Protein AF-A0A8T2YEC5-F1 (afdb_monomer_lite)

Organism: Populus deltoides (NCBI:txid3696)

Structure (mmCIF, N/CA/C/O backbone):
data_AF-A0A8T2YEC5-F1
#
_entry.id   AF-A0A8T2YEC5-F1
#
loop_
_atom_site.group_PDB
_atom_site.id
_atom_site.type_symbol
_atom_site.label_atom_id
_atom_site.label_alt_id
_atom_site.label_comp_id
_atom_site.label_asym_id
_atom_site.label_entity_id
_atom_site.label_seq_id
_atom_site.pdbx_PDB_ins_code
_atom_site.Cartn_x
_atom_site.Cartn_y
_atom_site.Cartn_z
_atom_site.occupancy
_atom_site.B_iso_or_equiv
_atom_site.auth_seq_id
_atom_site.auth_comp_id
_atom_site.auth_asym_id
_atom_site.auth_atom_id
_atom_site.pdbx_PDB_model_num
ATOM 1 N N . MET A 1 1 ? -15.316 2.774 -19.359 1.00 30.98 1 MET A N 1
ATOM 2 C CA . MET A 1 1 ? -16.079 2.070 -18.310 1.00 30.98 1 MET A CA 1
ATOM 3 C C . MET A 1 1 ? -15.227 2.161 -17.069 1.00 30.98 1 MET A C 1
ATOM 5 O O . MET A 1 1 ? -14.044 1.881 -17.188 1.00 30.98 1 MET A O 1
ATOM 9 N N . ALA A 1 2 ? -15.765 2.670 -15.962 1.00 32.88 2 ALA A N 1
ATOM 10 C CA . ALA A 1 2 ? -15.023 2.711 -14.711 1.00 32.88 2 ALA A CA 1
ATOM 11 C C . ALA A 1 2 ? -14.694 1.262 -14.354 1.00 32.88 2 ALA A C 1
ATOM 13 O O . ALA A 1 2 ? -15.598 0.483 -14.056 1.00 32.88 2 ALA A O 1
ATOM 14 N N . ALA A 1 3 ? -13.429 0.879 -14.515 1.00 35.69 3 ALA A N 1
ATOM 15 C CA . ALA A 1 3 ? -12.924 -0.299 -13.853 1.00 35.69 3 ALA A CA 1
ATOM 16 C C . ALA A 1 3 ? -13.163 -0.019 -12.373 1.00 35.69 3 ALA A C 1
ATOM 18 O O . ALA A 1 3 ? -12.546 0.882 -11.805 1.00 35.69 3 ALA A O 1
ATOM 19 N N . ASP A 1 4 ? -14.140 -0.706 -11.783 1.00 41.97 4 ASP A N 1
ATOM 20 C CA . ASP A 1 4 ? -14.239 -0.799 -10.337 1.00 41.97 4 ASP A CA 1
ATOM 21 C C . ASP A 1 4 ? -12.953 -1.487 -9.896 1.00 41.97 4 ASP A C 1
ATOM 23 O O . ASP A 1 4 ? -12.806 -2.712 -9.917 1.00 41.97 4 ASP A O 1
ATOM 27 N N . LEU A 1 5 ? -11.965 -0.640 -9.627 1.00 54.22 5 LEU A N 1
ATOM 28 C CA . LEU A 1 5 ? -10.608 -1.018 -9.341 1.00 54.22 5 LEU A CA 1
ATOM 29 C C . LEU A 1 5 ? -10.672 -1.824 -8.052 1.00 54.22 5 LEU A C 1
ATOM 31 O O . LEU A 1 5 ? -10.902 -1.279 -6.975 1.00 54.22 5 LEU A O 1
ATOM 35 N N . VAL A 1 6 ? -10.494 -3.141 -8.143 1.00 53.47 6 VAL A N 1
ATOM 36 C CA . VAL A 1 6 ? -10.624 -4.057 -6.994 1.00 53.47 6 VAL A CA 1
ATOM 37 C C . VAL A 1 6 ? -9.724 -3.623 -5.820 1.00 53.47 6 VAL A C 1
ATOM 39 O O . VAL A 1 6 ? -10.027 -3.922 -4.672 1.00 53.47 6 VAL A O 1
ATOM 42 N N . GLY A 1 7 ? -8.655 -2.856 -6.093 1.00 58.06 7 GLY A N 1
ATOM 43 C CA . GLY A 1 7 ? -7.850 -2.167 -5.077 1.00 58.06 7 GLY A CA 1
ATOM 44 C C . GLY A 1 7 ? -8.602 -0.998 -4.434 1.00 58.06 7 GLY A C 1
ATOM 45 O O . GLY A 1 7 ? -8.985 -1.094 -3.271 1.00 58.06 7 GLY A O 1
ATOM 46 N N . GLY A 1 8 ? -8.880 0.071 -5.187 1.00 69.56 8 GLY A N 1
ATOM 47 C CA . GLY A 1 8 ? -9.607 1.247 -4.692 1.00 69.56 8 GLY A CA 1
ATOM 48 C C . GLY A 1 8 ? -10.951 0.922 -4.024 1.00 69.56 8 GLY A C 1
ATOM 49 O O . GLY A 1 8 ? -11.280 1.489 -2.980 1.00 69.56 8 GLY A O 1
ATOM 50 N N . ALA A 1 9 ? -11.691 -0.065 -4.536 1.00 79.94 9 ALA A N 1
ATOM 51 C CA . ALA A 1 9 ? -12.934 -0.542 -3.932 1.00 79.94 9 ALA A CA 1
ATOM 52 C C . ALA A 1 9 ? -12.707 -1.167 -2.541 1.00 79.94 9 ALA A C 1
ATOM 54 O O . ALA A 1 9 ? -13.376 -0.788 -1.578 1.00 79.94 9 ALA A O 1
ATOM 55 N N . VAL A 1 10 ? -11.733 -2.075 -2.399 1.00 84.00 10 VAL A N 1
ATOM 56 C CA . VAL A 1 10 ? -11.432 -2.758 -1.125 1.00 84.00 10 VAL A CA 1
ATOM 57 C C . VAL A 1 10 ? -10.909 -1.775 -0.070 1.00 84.00 10 VAL A C 1
ATOM 59 O O . VAL A 1 10 ? -11.338 -1.820 1.086 1.00 84.00 10 VAL A O 1
ATOM 62 N N . PHE A 1 11 ? -10.035 -0.847 -0.462 1.00 85.38 11 PHE A N 1
ATOM 63 C CA . PHE A 1 11 ? -9.534 0.212 0.421 1.00 85.38 11 PHE A CA 1
ATOM 64 C C . PHE A 1 11 ? -10.648 1.178 0.834 1.00 85.38 11 PHE A C 1
ATOM 66 O O . PHE A 1 11 ? -10.817 1.468 2.023 1.00 85.38 11 PHE A O 1
ATOM 73 N N . GLY A 1 12 ? -11.457 1.622 -0.130 1.00 87.06 12 GLY A N 1
ATOM 74 C CA . GLY A 1 12 ? -12.592 2.508 0.106 1.00 87.06 12 GLY A CA 1
ATOM 75 C C . GLY A 1 12 ? -13.642 1.896 1.034 1.00 87.06 12 GLY A C 1
ATOM 76 O O . GLY A 1 12 ? -14.220 2.594 1.868 1.00 87.06 12 GLY A O 1
ATOM 77 N N . GLU A 1 13 ? -13.874 0.585 0.957 1.00 90.44 13 GLU A N 1
ATOM 78 C CA . GLU A 1 13 ? -14.753 -0.119 1.892 1.00 90.44 13 GLU A CA 1
ATOM 79 C C . GLU A 1 13 ? -14.236 -0.094 3.334 1.00 90.44 13 GLU A C 1
ATOM 81 O O . GLU A 1 13 ? -15.023 0.147 4.255 1.00 90.44 13 GLU A O 1
ATOM 86 N N . LEU A 1 14 ? -12.937 -0.335 3.550 1.00 91.56 14 LEU A N 1
ATOM 87 C CA . LEU A 1 14 ? -12.344 -0.255 4.885 1.00 91.56 14 LEU A CA 1
ATOM 88 C C . LEU A 1 14 ? -12.429 1.174 5.433 1.00 91.56 14 LEU A C 1
ATOM 90 O O . LEU A 1 14 ? -12.848 1.353 6.577 1.00 91.56 14 LEU A O 1
ATOM 94 N N . LEU A 1 15 ? -12.104 2.182 4.620 1.00 91.31 15 LEU A N 1
ATOM 95 C CA . LEU A 1 15 ? -12.197 3.591 5.010 1.00 91.31 15 LEU A CA 1
ATOM 96 C C . LEU A 1 15 ? -13.607 3.975 5.468 1.00 91.31 15 LEU A C 1
ATOM 98 O O . LEU A 1 15 ? -13.770 4.508 6.566 1.00 91.31 15 LEU A O 1
ATOM 102 N N . LYS A 1 16 ? -14.638 3.608 4.698 1.00 92.44 16 LYS A N 1
ATOM 103 C CA . LYS A 1 16 ? -16.047 3.848 5.065 1.00 92.44 16 LYS A CA 1
ATOM 104 C C . LYS A 1 16 ? -16.414 3.210 6.406 1.00 92.44 16 LYS A C 1
ATOM 106 O O . LYS A 1 16 ? -17.138 3.794 7.215 1.00 92.44 16 LYS A O 1
ATOM 111 N N . VAL A 1 17 ? -15.933 1.990 6.652 1.00 93.12 17 VAL A N 1
ATOM 112 C CA . VAL A 1 17 ? -16.162 1.290 7.923 1.00 93.12 17 VAL A CA 1
ATOM 113 C C . VAL A 1 17 ? -15.433 1.994 9.069 1.00 93.12 17 VAL A C 1
ATOM 115 O O . VAL A 1 17 ? -16.034 2.206 10.123 1.00 93.12 17 VAL A O 1
ATOM 118 N N . ILE A 1 18 ? -14.176 2.391 8.866 1.00 92.00 18 ILE A N 1
ATOM 119 C CA . ILE A 1 18 ? -13.376 3.127 9.850 1.00 92.00 18 ILE A CA 1
ATOM 120 C C . ILE A 1 18 ? -14.058 4.436 10.237 1.00 92.00 18 ILE A C 1
ATOM 122 O O . ILE A 1 18 ? -14.221 4.692 11.430 1.00 92.00 18 ILE A O 1
ATOM 126 N N . GLU A 1 19 ? -14.520 5.219 9.267 1.00 91.00 19 GLU A N 1
ATOM 127 C CA . GLU A 1 19 ? -15.179 6.502 9.505 1.00 91.00 19 GLU A CA 1
ATOM 128 C C . GLU A 1 19 ? -16.450 6.336 10.359 1.00 91.00 19 GLU A C 1
ATOM 130 O O . GLU A 1 19 ? -16.627 7.007 11.380 1.00 91.00 19 GLU A O 1
ATOM 135 N N . ASN A 1 20 ? -17.297 5.360 10.017 1.00 89.56 20 ASN A N 1
ATOM 136 C CA . ASN A 1 20 ? -18.523 5.053 10.760 1.00 89.56 20 ASN A CA 1
ATOM 137 C C . ASN A 1 20 ? -18.229 4.567 12.193 1.00 89.56 20 ASN A C 1
ATOM 139 O O . ASN A 1 20 ? -18.889 4.972 13.156 1.00 89.56 20 ASN A O 1
ATOM 143 N N . VAL A 1 21 ? -17.227 3.698 12.361 1.00 88.12 21 VAL A N 1
ATOM 144 C CA . VAL A 1 21 ? -16.871 3.142 13.675 1.00 88.12 21 VAL A CA 1
ATOM 145 C C . VAL A 1 21 ? -16.142 4.166 14.540 1.00 88.12 21 VAL A C 1
ATOM 147 O O . VAL A 1 21 ? -16.405 4.208 15.738 1.00 88.12 21 VAL A O 1
ATOM 150 N N . ALA A 1 22 ? -15.305 5.038 13.983 1.00 87.31 22 ALA A N 1
ATOM 151 C CA . ALA A 1 22 ? -14.607 6.080 14.736 1.00 87.31 22 ALA A CA 1
ATOM 152 C C . ALA A 1 22 ? -15.574 7.075 15.408 1.00 87.31 22 ALA A C 1
ATOM 154 O O . ALA A 1 22 ? -15.268 7.594 16.486 1.00 87.31 22 ALA A O 1
ATOM 155 N N . GLN A 1 23 ? -16.755 7.300 14.819 1.00 81.38 23 GLN A N 1
ATOM 156 C CA . GLN A 1 23 ? -17.822 8.112 15.421 1.00 81.38 23 GLN A CA 1
ATOM 157 C C . GLN A 1 23 ? -18.527 7.400 16.586 1.00 81.38 23 GLN A C 1
ATOM 159 O O . GLN A 1 23 ? -18.910 8.037 17.565 1.00 81.38 23 GLN A O 1
ATOM 164 N N . LYS A 1 24 ? -18.687 6.073 16.506 1.00 81.44 24 LYS A N 1
ATOM 165 C CA . LYS A 1 24 ? -19.439 5.269 17.490 1.00 81.44 24 LYS A CA 1
ATOM 166 C C . LYS A 1 24 ? -18.571 4.741 18.631 1.00 81.44 24 LYS A C 1
ATOM 168 O O . LYS A 1 24 ? -18.994 4.704 19.784 1.00 81.44 24 LYS A O 1
ATOM 173 N N . ALA A 1 25 ? -17.356 4.313 18.316 1.00 80.00 25 ALA A N 1
ATOM 174 C CA . ALA A 1 25 ? -16.429 3.659 19.224 1.00 80.00 25 ALA A CA 1
ATOM 175 C C . ALA A 1 25 ? -15.325 4.635 19.649 1.00 80.00 25 ALA A C 1
ATOM 177 O O . ALA 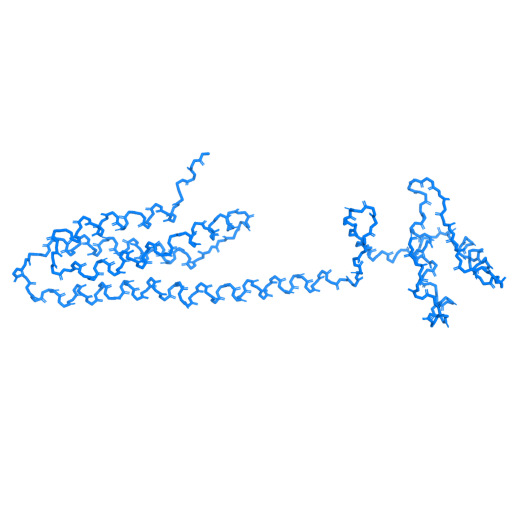A 1 25 ? -14.160 4.492 19.274 1.00 80.00 25 ALA A O 1
ATOM 178 N N . LEU A 1 26 ? -15.695 5.613 20.485 1.00 77.88 26 LEU A N 1
ATOM 179 C CA . LEU A 1 26 ? -14.795 6.679 20.954 1.00 77.88 26 LEU A CA 1
ATOM 180 C C . LEU A 1 26 ? -13.478 6.153 21.551 1.00 77.88 26 LEU A C 1
ATOM 182 O O . LEU A 1 26 ? -12.444 6.799 21.429 1.00 77.88 26 LEU A O 1
ATOM 186 N N . VAL A 1 27 ? -13.505 4.954 22.140 1.00 82.38 27 VAL A N 1
ATOM 187 C CA . VAL A 1 27 ? -12.341 4.285 22.745 1.00 82.38 27 VAL A CA 1
ATOM 188 C C . VAL A 1 27 ? -11.240 3.971 21.727 1.00 82.38 27 VAL A C 1
ATOM 190 O O . VAL A 1 27 ? -10.066 4.006 22.079 1.00 82.38 27 VAL A O 1
ATOM 193 N N . PHE A 1 28 ? -11.599 3.675 20.476 1.00 86.12 28 PHE A N 1
ATOM 194 C CA . PHE A 1 28 ? -10.643 3.325 19.419 1.00 86.12 28 PHE A CA 1
ATOM 195 C C . PHE A 1 28 ? -10.425 4.461 18.417 1.00 86.12 28 PHE A C 1
ATOM 197 O O . PHE A 1 28 ? -9.598 4.322 17.518 1.00 86.12 28 PHE A O 1
ATOM 204 N N . LYS A 1 29 ? -11.136 5.586 18.574 1.00 87.88 29 LYS A N 1
ATOM 205 C CA . LYS A 1 29 ? -11.185 6.691 17.609 1.00 87.88 29 LYS A CA 1
ATOM 206 C C . LYS A 1 29 ? -9.804 7.134 17.139 1.00 87.88 29 LYS A C 1
ATOM 208 O O . LYS A 1 29 ? -9.580 7.202 15.939 1.00 87.88 29 LYS A O 1
ATOM 213 N N . THR A 1 30 ? -8.873 7.386 18.059 1.00 89.56 30 THR A N 1
ATOM 214 C CA . THR A 1 30 ? -7.515 7.835 17.710 1.00 89.56 30 THR A CA 1
ATOM 215 C C . THR A 1 30 ? -6.796 6.827 16.820 1.00 89.56 30 THR A C 1
ATOM 217 O O . THR A 1 30 ? -6.215 7.206 15.809 1.00 89.56 30 THR A O 1
ATOM 220 N N . LYS A 1 31 ? -6.876 5.535 17.157 1.00 90.50 31 LYS A N 1
ATOM 221 C CA . LYS A 1 31 ? -6.183 4.484 16.410 1.00 90.50 31 LYS A CA 1
ATOM 222 C C . LYS A 1 31 ? -6.801 4.253 15.034 1.00 90.50 31 LYS A C 1
ATOM 224 O O . LYS A 1 31 ? -6.093 4.097 14.049 1.00 90.50 31 LYS A O 1
ATOM 229 N N . LEU A 1 32 ? -8.128 4.281 14.973 1.00 91.88 32 LEU A N 1
ATOM 230 C CA . LEU A 1 32 ? -8.883 4.198 13.729 1.00 91.88 32 LEU A CA 1
ATOM 231 C C . LEU A 1 32 ? -8.546 5.361 12.790 1.00 91.88 32 LEU A C 1
ATOM 233 O O . LEU A 1 32 ? -8.336 5.137 11.604 1.00 91.88 32 LEU A O 1
ATOM 237 N N . LYS A 1 33 ? -8.396 6.574 13.331 1.00 91.81 33 LYS A N 1
ATOM 238 C CA . LYS A 1 33 ? -7.998 7.750 12.554 1.00 91.81 33 LYS A CA 1
ATOM 239 C C . LYS A 1 33 ? -6.579 7.633 11.979 1.00 91.81 33 LYS A C 1
ATOM 241 O O . LYS A 1 33 ? -6.367 7.974 10.827 1.00 91.81 33 LYS A O 1
ATOM 246 N N . GLN A 1 34 ? -5.634 7.070 12.737 1.00 90.88 34 GLN A N 1
ATOM 247 C CA . GLN A 1 34 ? -4.274 6.804 12.238 1.00 90.88 34 GLN A CA 1
ATOM 248 C C . GLN A 1 34 ? -4.262 5.805 11.073 1.00 90.88 34 GLN A C 1
ATOM 250 O O . GLN A 1 34 ? -3.533 5.987 10.096 1.00 90.88 34 GLN A O 1
ATOM 255 N N . ILE A 1 35 ? -5.083 4.753 11.160 1.00 91.75 35 ILE A N 1
ATOM 256 C CA . ILE A 1 35 ? -5.240 3.786 10.067 1.00 91.75 35 ILE A CA 1
ATOM 257 C C . ILE A 1 35 ? -5.874 4.470 8.851 1.00 91.75 35 ILE A C 1
ATOM 259 O O . ILE A 1 35 ? -5.388 4.277 7.743 1.00 91.75 35 ILE A O 1
ATOM 263 N N . GLN A 1 36 ? -6.904 5.297 9.055 1.00 91.75 36 GLN A N 1
ATOM 264 C CA . GLN A 1 36 ? -7.526 6.093 7.993 1.00 91.75 36 GLN A CA 1
ATOM 265 C C . GLN A 1 36 ? -6.500 6.967 7.264 1.00 91.75 36 GLN A C 1
ATOM 267 O O . GLN A 1 36 ? -6.356 6.832 6.055 1.00 91.75 36 GLN A O 1
ATOM 272 N N . GLU A 1 37 ? -5.739 7.788 7.989 1.00 90.69 37 GLU A N 1
ATOM 273 C CA . GLU A 1 37 ? -4.714 8.673 7.412 1.00 90.69 37 GLU A CA 1
ATOM 274 C C . GLU A 1 37 ? -3.639 7.876 6.644 1.00 90.69 37 GLU A C 1
ATOM 276 O O . GLU A 1 37 ? -3.189 8.269 5.563 1.00 90.69 37 GLU A O 1
ATOM 281 N N . THR A 1 38 ? -3.253 6.709 7.171 1.00 88.69 38 THR A N 1
ATOM 282 C CA . THR A 1 38 ? -2.317 5.800 6.491 1.00 88.69 38 THR A CA 1
ATOM 283 C C . THR A 1 38 ? -2.915 5.256 5.191 1.00 88.69 38 THR A C 1
ATOM 285 O O . THR A 1 38 ? -2.216 5.174 4.192 1.00 88.69 38 THR A O 1
ATOM 288 N N . LEU A 1 39 ? -4.193 4.888 5.158 1.00 87.25 39 LEU A N 1
ATOM 289 C CA . LEU A 1 39 ? -4.830 4.384 3.939 1.00 87.25 39 LEU A CA 1
ATOM 290 C C . LEU A 1 39 ? -5.029 5.495 2.903 1.00 87.25 39 LEU A C 1
ATOM 292 O O . LEU A 1 39 ? -4.671 5.307 1.745 1.00 87.25 39 LEU A O 1
ATOM 296 N N . GLU A 1 40 ? -5.535 6.657 3.316 1.00 87.50 40 GLU A N 1
ATOM 297 C CA . GLU A 1 40 ? -5.796 7.805 2.435 1.00 87.50 40 GLU A CA 1
ATOM 298 C C . GLU A 1 40 ? -4.532 8.281 1.713 1.00 87.50 40 GLU A C 1
ATOM 300 O O . GLU A 1 40 ? -4.568 8.552 0.516 1.00 87.50 40 GLU A O 1
ATOM 305 N N . SER A 1 41 ? -3.397 8.312 2.415 1.00 85.19 4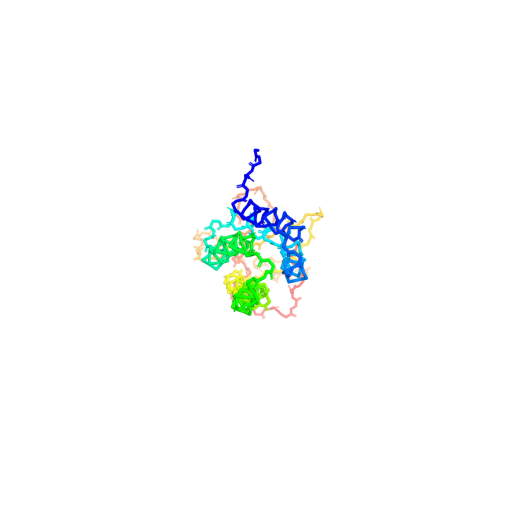1 SER A N 1
ATOM 306 C CA . SER A 1 41 ? -2.109 8.702 1.826 1.00 85.19 41 SER A CA 1
ATOM 307 C C . SER A 1 41 ? -1.551 7.705 0.805 1.00 85.19 41 SER A C 1
ATOM 309 O O . SER A 1 41 ? -0.684 8.081 0.021 1.00 85.19 41 SER A O 1
ATOM 311 N N . ASN A 1 42 ? -2.028 6.457 0.790 1.00 79.81 42 ASN A N 1
ATOM 312 C CA . ASN A 1 42 ? -1.467 5.392 -0.045 1.00 79.81 42 ASN A CA 1
ATOM 313 C C . ASN A 1 42 ? -2.403 4.891 -1.162 1.00 79.81 42 ASN A C 1
ATOM 315 O O . ASN A 1 42 ? -1.945 4.177 -2.051 1.00 79.81 42 ASN A O 1
ATOM 319 N N . ILE A 1 43 ? -3.684 5.278 -1.162 1.00 77.25 43 ILE A N 1
ATOM 320 C CA . ILE A 1 43 ? -4.626 4.990 -2.260 1.00 77.25 43 ILE A CA 1
ATOM 321 C C . ILE A 1 43 ? -4.108 5.429 -3.638 1.00 77.25 43 ILE A C 1
ATOM 323 O O . ILE A 1 43 ? -4.071 4.571 -4.517 1.00 77.25 43 ILE A O 1
ATOM 327 N N . PRO A 1 44 ? -3.669 6.690 -3.853 1.00 76.06 44 PRO A N 1
ATOM 328 C CA . PRO A 1 44 ? -3.280 7.128 -5.196 1.00 76.06 44 PRO A CA 1
ATOM 329 C C . PRO A 1 44 ? -2.113 6.308 -5.764 1.00 76.06 44 PRO A C 1
ATOM 331 O O . PRO A 1 44 ? -2.101 5.984 -6.943 1.00 76.06 44 PRO A O 1
ATOM 334 N N . ILE A 1 45 ? -1.183 5.879 -4.903 1.00 73.38 45 ILE A N 1
ATOM 335 C CA . ILE A 1 45 ? -0.028 5.060 -5.293 1.00 73.38 45 ILE A CA 1
ATOM 336 C C . ILE A 1 45 ? -0.473 3.684 -5.815 1.00 73.38 45 ILE A C 1
ATOM 338 O O . ILE A 1 45 ? 0.109 3.155 -6.756 1.00 73.38 45 ILE A O 1
ATOM 342 N N . LEU A 1 46 ? -1.496 3.080 -5.207 1.00 70.94 46 LEU A N 1
ATOM 343 C CA . LEU A 1 46 ? -1.993 1.769 -5.633 1.00 70.94 46 LEU A CA 1
ATOM 344 C C . LEU A 1 46 ? -2.798 1.825 -6.927 1.00 70.94 46 LEU A C 1
ATOM 346 O O . LEU A 1 46 ? -2.759 0.861 -7.695 1.00 70.94 46 LEU A O 1
ATOM 350 N N . ASP A 1 47 ? -3.527 2.918 -7.144 1.00 72.00 47 ASP A N 1
ATOM 351 C CA . ASP A 1 47 ? -4.273 3.127 -8.381 1.00 72.00 47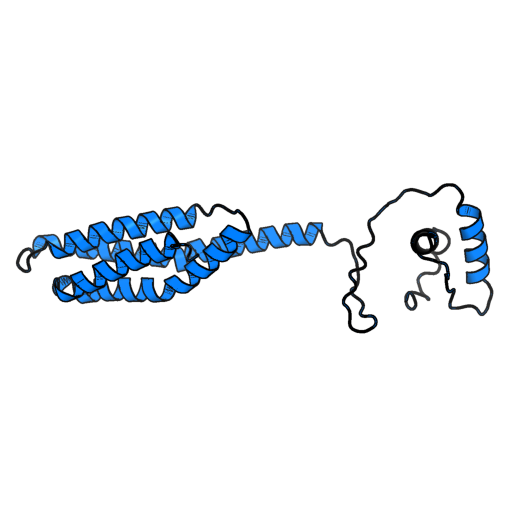 ASP A CA 1
ATOM 352 C C . ASP A 1 47 ? -3.299 3.241 -9.567 1.00 72.00 47 ASP A C 1
ATOM 354 O O . ASP A 1 47 ? -3.474 2.537 -10.565 1.00 72.00 47 ASP A O 1
ATOM 358 N N . ASP A 1 48 ? -2.207 3.999 -9.400 1.00 71.06 48 ASP A N 1
ATOM 359 C CA . ASP A 1 48 ? -1.139 4.124 -10.400 1.00 71.06 48 ASP A CA 1
ATOM 360 C C . ASP A 1 48 ? -0.466 2.770 -10.701 1.00 71.06 48 ASP A C 1
ATOM 362 O O . ASP A 1 48 ? -0.295 2.400 -11.864 1.00 71.06 48 ASP A O 1
ATOM 366 N N . ILE A 1 49 ? -0.113 1.990 -9.668 1.00 70.00 49 ILE A N 1
ATOM 367 C CA . ILE A 1 49 ? 0.557 0.687 -9.845 1.00 70.00 49 ILE A CA 1
ATOM 368 C C . ILE A 1 49 ? -0.332 -0.299 -10.608 1.00 70.00 49 ILE A C 1
ATOM 370 O O . ILE A 1 49 ? 0.155 -1.010 -11.481 1.00 70.00 49 ILE A O 1
ATOM 374 N N . LYS A 1 50 ? -1.635 -0.344 -10.318 1.00 67.50 50 LYS A N 1
ATOM 375 C CA . LYS A 1 50 ? -2.547 -1.266 -11.006 1.00 67.50 50 LYS A CA 1
ATOM 376 C C . LYS A 1 50 ? -2.768 -0.914 -12.466 1.00 67.50 50 LYS A C 1
ATOM 378 O O . LYS A 1 50 ? -2.837 -1.826 -13.284 1.00 67.50 50 LYS A O 1
ATOM 383 N N . GLN A 1 51 ? -2.884 0.374 -12.783 1.00 68.75 51 GLN A N 1
ATOM 384 C CA . GLN A 1 51 ? -3.009 0.811 -14.170 1.00 68.75 51 GLN A CA 1
ATOM 385 C C . GLN A 1 51 ? -1.791 0.356 -14.986 1.00 68.75 51 GLN A C 1
ATOM 387 O O . GLN A 1 51 ? -1.940 -0.159 -16.091 1.00 68.75 51 GLN A O 1
ATOM 392 N N . LEU A 1 52 ? -0.596 0.471 -14.402 1.00 66.25 52 LEU A N 1
ATOM 393 C CA . LEU A 1 52 ? 0.639 -0.013 -15.013 1.00 66.25 52 LEU A CA 1
ATOM 394 C C . LEU A 1 52 ? 0.688 -1.549 -15.091 1.00 66.25 52 LEU A C 1
ATOM 396 O O . LEU A 1 52 ? 1.076 -2.089 -16.122 1.00 66.25 52 LEU A O 1
ATOM 400 N N . ASP A 1 53 ? 0.268 -2.269 -14.047 1.00 70.25 53 ASP A N 1
ATOM 401 C CA . ASP A 1 53 ? 0.259 -3.741 -14.036 1.00 70.25 53 ASP A CA 1
ATOM 402 C C . ASP A 1 53 ? -0.722 -4.335 -15.073 1.00 70.25 53 ASP A C 1
ATOM 404 O O . ASP A 1 53 ? -0.411 -5.364 -15.677 1.00 70.25 53 ASP A O 1
ATOM 408 N N . GLU A 1 54 ? -1.874 -3.693 -15.323 1.00 70.31 54 GLU A N 1
ATOM 409 C CA . GLU A 1 54 ? -2.829 -4.078 -16.381 1.00 70.31 54 GLU A CA 1
ATOM 410 C C . GLU A 1 54 ? -2.243 -3.890 -17.787 1.00 70.31 54 GLU A C 1
ATOM 412 O O . GLU A 1 54 ? -2.445 -4.736 -18.660 1.00 70.31 54 GLU A O 1
ATOM 417 N N . GLU A 1 55 ? -1.480 -2.818 -18.007 1.00 65.88 55 GLU A N 1
ATOM 418 C CA . GLU A 1 55 ? -0.767 -2.585 -19.269 1.00 65.88 55 GLU A CA 1
ATOM 419 C C . GLU A 1 55 ? 0.384 -3.584 -19.483 1.00 65.88 55 GLU A C 1
ATOM 421 O O . GLU A 1 55 ? 0.728 -3.902 -20.624 1.00 65.88 55 GLU A O 1
ATOM 426 N N . LEU A 1 56 ? 0.967 -4.094 -18.394 1.00 68.00 56 LEU A N 1
ATOM 427 C CA . LEU A 1 56 ? 2.127 -4.990 -18.407 1.00 68.00 56 LEU A CA 1
ATOM 428 C C . LEU A 1 56 ? 1.775 -6.486 -18.284 1.00 68.00 56 LEU A C 1
ATOM 430 O O . LEU A 1 56 ? 2.689 -7.311 -18.342 1.00 68.00 56 LEU A O 1
ATOM 434 N N . ASP A 1 57 ? 0.495 -6.843 -18.108 1.00 67.38 57 ASP A N 1
ATOM 435 C CA . ASP A 1 57 ? -0.011 -8.210 -17.848 1.00 67.38 57 ASP A CA 1
ATOM 436 C C . ASP A 1 57 ? 0.778 -8.948 -16.740 1.00 67.38 57 ASP A C 1
ATOM 438 O O . ASP A 1 57 ? 1.064 -10.149 -16.808 1.00 67.38 57 ASP A O 1
ATOM 442 N N . ARG A 1 58 ? 1.191 -8.210 -15.698 1.00 67.31 58 ARG A N 1
ATOM 443 C CA . ARG A 1 58 ? 1.997 -8.739 -14.585 1.00 67.31 58 ARG A CA 1
ATOM 444 C C . ARG A 1 58 ? 1.129 -8.976 -13.352 1.00 67.31 58 ARG A C 1
ATOM 446 O O . ARG A 1 58 ? 0.452 -8.088 -12.846 1.00 67.31 58 ARG A O 1
ATOM 453 N N . ARG A 1 59 ? 1.180 -10.199 -12.812 1.00 66.50 59 ARG A N 1
ATOM 454 C CA . ARG A 1 59 ? 0.511 -10.544 -11.549 1.00 66.50 59 ARG A CA 1
ATOM 455 C C . ARG A 1 59 ? 1.370 -10.124 -10.359 1.00 66.50 59 ARG A C 1
ATOM 457 O O . ARG A 1 59 ? 2.491 -10.605 -10.211 1.00 66.50 59 ARG A O 1
ATOM 464 N N . ASN A 1 60 ? 0.805 -9.320 -9.462 1.00 75.62 60 ASN A N 1
ATOM 465 C CA . ASN A 1 60 ? 1.496 -8.856 -8.263 1.00 75.62 60 ASN A CA 1
ATOM 466 C C . ASN A 1 60 ? 0.967 -9.557 -6.998 1.00 75.62 60 ASN A C 1
ATOM 468 O O . ASN A 1 60 ? 0.002 -9.123 -6.367 1.00 75.62 60 ASN A O 1
ATOM 472 N N . GLU A 1 61 ? 1.604 -10.669 -6.623 1.00 81.00 61 GLU A N 1
ATOM 473 C CA . GLU A 1 61 ? 1.231 -11.460 -5.438 1.00 81.00 61 GLU A CA 1
ATOM 474 C C . GLU A 1 61 ? 1.274 -10.649 -4.136 1.00 81.00 61 GLU A C 1
ATOM 476 O O . GLU A 1 61 ? 0.495 -10.900 -3.218 1.00 81.00 61 GLU A O 1
ATOM 481 N N . GLU A 1 62 ? 2.164 -9.661 -4.043 1.00 81.19 62 GLU A N 1
ATOM 482 C CA . GLU A 1 62 ? 2.278 -8.827 -2.847 1.00 81.19 62 GLU A CA 1
ATOM 483 C C . GLU A 1 62 ? 1.065 -7.897 -2.702 1.00 81.19 62 GLU A C 1
ATOM 485 O O . GLU A 1 62 ? 0.561 -7.715 -1.591 1.00 81.19 62 GLU A O 1
ATOM 490 N N . ILE A 1 63 ? 0.527 -7.374 -3.810 1.00 81.75 63 ILE A N 1
ATOM 491 C CA . ILE A 1 63 ? -0.720 -6.592 -3.794 1.00 81.75 63 ILE A CA 1
ATOM 492 C C . ILE A 1 63 ? -1.893 -7.454 -3.317 1.00 81.75 63 ILE A C 1
ATOM 494 O O . ILE A 1 63 ? -2.713 -6.981 -2.531 1.00 81.75 63 ILE A O 1
ATOM 498 N N . GLU A 1 64 ? -1.971 -8.723 -3.723 1.00 83.75 64 GLU A N 1
ATOM 499 C CA . GLU A 1 64 ? -3.025 -9.623 -3.235 1.00 83.75 64 GLU A CA 1
ATOM 500 C C . GLU A 1 64 ? -2.915 -9.879 -1.726 1.00 83.75 64 GLU A C 1
ATOM 502 O O . GLU A 1 64 ? -3.918 -9.793 -1.009 1.00 83.75 64 GLU A O 1
ATOM 507 N N . LYS A 1 65 ? -1.696 -10.087 -1.206 1.00 88.31 65 LYS A N 1
ATOM 508 C CA . LYS A 1 65 ? -1.460 -10.192 0.246 1.00 88.31 65 LYS A CA 1
ATOM 509 C C . LYS A 1 65 ? -1.891 -8.920 0.977 1.00 88.31 65 LYS A C 1
ATOM 511 O O . LYS A 1 65 ? -2.510 -8.996 2.040 1.00 88.31 65 LYS A O 1
ATOM 516 N N . LEU A 1 66 ? -1.618 -7.742 0.411 1.00 88.94 66 LEU A N 1
ATOM 517 C CA . LEU A 1 66 ? -2.100 -6.479 0.968 1.00 88.94 66 LEU A CA 1
ATOM 518 C C . LEU A 1 66 ? -3.631 -6.422 0.983 1.00 88.94 66 LEU A C 1
ATOM 520 O O . LEU A 1 66 ? -4.214 -6.054 2.003 1.00 88.94 66 LEU A O 1
ATOM 524 N N . MET A 1 67 ? -4.301 -6.804 -0.106 1.00 87.62 67 MET A N 1
ATOM 525 C CA . MET A 1 67 ? -5.767 -6.814 -0.144 1.00 87.62 67 MET A CA 1
ATOM 526 C C . MET A 1 67 ? -6.362 -7.738 0.915 1.00 87.62 67 MET A C 1
ATOM 528 O O . MET A 1 67 ? -7.386 -7.404 1.513 1.00 87.62 67 MET A O 1
ATOM 532 N N . GLU A 1 68 ? -5.731 -8.878 1.188 1.00 91.62 68 GLU A N 1
ATOM 533 C CA . GLU A 1 68 ? -6.132 -9.762 2.281 1.00 91.62 68 GLU A CA 1
ATOM 534 C C . GLU A 1 68 ? -6.003 -9.076 3.651 1.00 91.62 68 GLU A C 1
ATOM 536 O O . GLU A 1 68 ? -6.953 -9.094 4.441 1.00 91.62 68 GLU A O 1
ATOM 541 N N . VAL A 1 69 ? -4.886 -8.385 3.912 1.00 93.19 69 VAL A N 1
ATOM 542 C CA . VAL A 1 69 ? -4.692 -7.586 5.138 1.00 93.19 69 VAL A CA 1
ATOM 543 C C . VAL A 1 69 ? -5.798 -6.538 5.296 1.00 93.19 69 VAL A C 1
ATOM 545 O O . VAL A 1 69 ? -6.373 -6.407 6.380 1.00 93.19 69 VAL A O 1
ATOM 548 N N . ILE A 1 70 ? -6.160 -5.830 4.223 1.00 92.06 70 ILE A N 1
ATOM 549 C CA . ILE A 1 70 ? -7.220 -4.808 4.239 1.00 92.06 70 ILE A CA 1
ATOM 550 C C . ILE A 1 70 ? -8.600 -5.424 4.507 1.00 92.06 70 ILE A C 1
ATOM 552 O O . ILE A 1 70 ? -9.357 -4.912 5.340 1.00 92.06 70 ILE A O 1
ATOM 556 N N . ARG A 1 71 ? -8.924 -6.559 3.873 1.00 93.31 71 ARG A N 1
ATOM 557 C CA . ARG A 1 71 ? -10.181 -7.294 4.117 1.00 93.31 71 ARG A CA 1
ATOM 558 C C . ARG A 1 71 ? -10.279 -7.768 5.568 1.00 93.31 71 ARG A C 1
ATOM 560 O O . ARG A 1 71 ? -11.318 -7.586 6.206 1.00 93.31 71 ARG A O 1
ATOM 567 N N . ASN A 1 72 ? -9.193 -8.302 6.119 1.00 93.94 72 ASN A N 1
ATOM 568 C CA . ASN A 1 72 ? -9.125 -8.711 7.523 1.00 93.94 72 ASN A CA 1
ATOM 569 C C . ASN A 1 72 ? -9.271 -7.507 8.466 1.00 93.94 72 ASN A C 1
ATOM 571 O O . ASN A 1 72 ? -9.994 -7.578 9.467 1.00 93.94 72 ASN A O 1
ATOM 575 N N . GLY A 1 73 ? -8.670 -6.370 8.107 1.00 94.38 73 GLY A N 1
ATOM 576 C CA . GLY A 1 73 ? -8.822 -5.106 8.819 1.00 94.38 73 GLY A CA 1
ATOM 577 C C . GLY A 1 73 ? -10.273 -4.630 8.896 1.00 94.38 73 GLY A C 1
ATOM 578 O O . GLY A 1 73 ? -10.721 -4.200 9.959 1.00 94.38 73 GLY A O 1
ATOM 579 N N . LYS A 1 74 ? -11.054 -4.787 7.821 1.00 95.00 74 LYS A N 1
ATOM 580 C CA . LYS A 1 74 ? -12.488 -4.439 7.802 1.00 95.00 74 LYS A CA 1
ATOM 581 C C . LYS A 1 74 ? -13.267 -5.229 8.846 1.00 95.00 74 LYS A C 1
ATOM 583 O O . LYS A 1 74 ? -14.019 -4.645 9.630 1.00 95.00 74 LYS A O 1
ATOM 588 N N . THR A 1 75 ? -13.053 -6.541 8.896 1.00 94.38 75 THR A N 1
ATOM 589 C CA . THR A 1 75 ? -13.684 -7.419 9.889 1.00 94.38 75 THR A CA 1
ATOM 590 C C . THR A 1 75 ? -13.294 -7.008 11.308 1.00 94.38 75 THR A C 1
ATOM 592 O O . THR A 1 75 ? -14.166 -6.866 12.165 1.00 94.38 75 THR A O 1
ATOM 595 N N . LEU A 1 76 ? -12.011 -6.723 11.544 1.00 94.38 76 LEU A N 1
ATOM 596 C CA . LEU A 1 76 ? -11.510 -6.272 12.842 1.00 94.38 76 LEU A CA 1
ATOM 597 C C . LEU A 1 76 ? -12.175 -4.968 13.311 1.00 94.38 76 LEU A C 1
ATOM 599 O O . LEU A 1 76 ? -12.620 -4.877 14.456 1.00 94.38 76 LEU A O 1
ATOM 603 N N . VAL A 1 77 ? -12.278 -3.966 12.437 1.00 93.19 77 VAL A N 1
ATOM 604 C CA . VAL A 1 77 ? -12.888 -2.670 12.778 1.00 93.19 77 VAL A CA 1
ATOM 605 C C . VAL A 1 77 ? -14.382 -2.829 13.095 1.00 93.19 77 VAL A C 1
ATOM 607 O O . VAL A 1 77 ? -14.887 -2.208 14.035 1.00 93.19 77 VAL A O 1
ATOM 610 N N . LEU A 1 78 ? -15.092 -3.714 12.389 1.00 92.19 78 LEU A N 1
ATOM 611 C CA . LEU A 1 78 ? -16.482 -4.059 12.715 1.00 92.19 78 LEU A CA 1
ATOM 612 C C . LEU A 1 78 ? -16.615 -4.786 14.061 1.00 92.19 78 LEU A C 1
ATOM 614 O O . LEU A 1 78 ? -17.608 -4.605 14.764 1.00 92.19 78 LEU A O 1
ATOM 618 N N . GLU A 1 79 ? -15.641 -5.605 14.461 1.00 89.81 79 GLU A N 1
ATOM 619 C CA . GLU A 1 79 ? -15.635 -6.199 15.803 1.00 89.81 79 GLU A CA 1
ATOM 620 C C . GLU A 1 79 ? -15.436 -5.137 16.889 1.00 89.81 79 GLU A C 1
ATOM 622 O O . GLU A 1 79 ? -16.120 -5.181 17.917 1.00 89.81 79 GLU A O 1
ATOM 627 N N . CYS A 1 80 ? -14.581 -4.137 16.646 1.00 87.88 80 CYS A N 1
ATOM 628 C CA . CYS A 1 80 ? -14.378 -3.015 17.563 1.00 87.88 80 CYS A CA 1
ATOM 629 C C . CYS A 1 80 ? -15.679 -2.250 17.846 1.00 87.88 80 CYS A C 1
ATOM 631 O O . CYS A 1 80 ? -15.901 -1.824 18.981 1.00 87.88 80 CYS A O 1
ATOM 633 N N . SER A 1 81 ? -16.574 -2.121 16.860 1.00 84.31 81 SER A N 1
ATOM 634 C CA . SER A 1 81 ? -17.849 -1.409 17.028 1.00 84.31 81 SER A CA 1
ATOM 635 C C . SER A 1 81 ? -18.832 -2.118 17.965 1.00 84.31 81 SER A C 1
ATOM 637 O O . SER A 1 81 ? -19.764 -1.493 18.469 1.00 84.31 81 SER A O 1
ATOM 639 N N . LYS A 1 82 ? -18.657 -3.424 18.194 1.00 85.69 82 LYS A N 1
ATOM 640 C CA . LYS A 1 82 ? -19.517 -4.232 19.076 1.00 85.69 82 LYS A CA 1
ATOM 641 C C . LYS A 1 82 ? -19.085 -4.147 20.543 1.00 85.69 82 LYS A C 1
ATOM 643 O O . LYS A 1 82 ? -19.795 -4.621 21.430 1.00 85.69 82 LYS A O 1
ATOM 648 N N . ILE A 1 83 ? -17.921 -3.558 20.822 1.00 81.06 83 ILE A N 1
ATOM 649 C CA . ILE A 1 83 ? -17.359 -3.475 22.170 1.00 81.06 83 ILE A CA 1
ATOM 650 C C . ILE A 1 83 ? -18.022 -2.322 22.918 1.00 81.06 83 ILE A C 1
ATOM 652 O O . ILE A 1 83 ? -17.794 -1.149 22.631 1.00 81.06 83 ILE A O 1
ATOM 656 N N . ARG A 1 84 ? -18.829 -2.656 23.928 1.00 72.50 84 ARG A N 1
ATOM 657 C CA . ARG A 1 84 ? -19.387 -1.647 24.834 1.00 72.50 84 ARG A CA 1
ATOM 658 C C . ARG A 1 84 ? -18.289 -0.991 25.667 1.00 72.50 84 ARG A C 1
ATOM 660 O O . ARG A 1 84 ? -17.296 -1.621 26.028 1.00 72.50 84 ARG A O 1
ATOM 667 N N . TRP A 1 85 ? -18.516 0.266 26.040 1.00 67.06 85 TRP A N 1
ATOM 668 C CA . TRP A 1 85 ? -17.558 1.072 26.796 1.00 67.06 85 TRP A CA 1
ATOM 669 C C . TRP A 1 85 ? -17.103 0.402 28.107 1.00 67.06 85 TRP A C 1
ATOM 671 O O . TRP A 1 85 ? -15.925 0.468 28.435 1.00 67.06 85 TRP A O 1
ATOM 681 N N . TYR A 1 86 ? -17.963 -0.327 28.815 1.00 70.69 86 TYR A N 1
ATOM 682 C CA . TYR A 1 86 ? -17.588 -1.005 30.062 1.00 70.69 86 TYR A CA 1
ATOM 683 C C . TYR A 1 86 ? -16.824 -2.334 29.878 1.00 70.69 86 TYR A C 1
ATOM 685 O O . TYR A 1 86 ? -16.338 -2.886 30.860 1.00 70.69 86 TYR A O 1
ATOM 693 N N . HIS A 1 87 ? -16.653 -2.859 28.655 1.00 70.75 87 HIS A N 1
ATOM 694 C CA . HIS A 1 87 ? -15.796 -4.030 28.396 1.00 70.75 87 HIS A CA 1
ATOM 695 C C . HIS A 1 87 ? -14.312 -3.639 28.348 1.00 70.75 87 HIS A C 1
ATOM 697 O O . HIS A 1 87 ? -13.610 -3.876 27.361 1.00 70.75 87 HIS A O 1
ATOM 703 N N . CYS A 1 88 ? -13.822 -3.034 29.430 1.00 67.06 88 CYS A N 1
ATOM 704 C CA . CYS A 1 88 ? -12.445 -2.566 29.564 1.00 67.06 88 CYS A CA 1
ATOM 705 C C . CYS A 1 88 ? -11.408 -3.684 29.368 1.00 67.06 88 CYS A C 1
ATOM 707 O O . CYS A 1 88 ? -10.382 -3.433 28.743 1.00 67.06 88 CYS A O 1
ATOM 709 N N . TRP A 1 89 ? -11.705 -4.925 29.773 1.00 74.44 89 TRP A N 1
ATOM 710 C CA . TRP A 1 89 ? -10.762 -6.047 29.654 1.00 74.44 89 TRP A CA 1
ATOM 711 C C . TRP A 1 89 ? -10.446 -6.450 28.207 1.00 74.44 89 TRP A C 1
ATOM 713 O O . TRP A 1 89 ? -9.373 -6.978 27.932 1.00 74.44 89 TRP A O 1
ATOM 723 N N . ARG A 1 90 ? -11.379 -6.240 27.264 1.00 77.56 90 ARG A N 1
ATOM 724 C CA . ARG A 1 90 ? -11.164 -6.601 25.851 1.00 77.56 90 ARG A CA 1
ATOM 725 C C . ARG A 1 90 ? -10.379 -5.528 25.104 1.00 77.56 90 ARG A C 1
ATOM 727 O O . ARG A 1 90 ? -9.814 -5.830 24.060 1.00 77.56 90 ARG A O 1
ATOM 734 N N . ARG A 1 91 ? -10.327 -4.298 25.626 1.00 82.00 91 ARG A N 1
ATOM 735 C CA . ARG A 1 91 ? -9.736 -3.145 24.933 1.00 82.00 91 ARG A CA 1
ATOM 736 C C . ARG A 1 91 ? -8.276 -3.364 24.525 1.00 82.00 91 ARG A C 1
ATOM 738 O O . ARG A 1 91 ? -8.020 -3.155 23.344 1.00 82.00 91 ARG A O 1
ATOM 745 N N . PRO A 1 92 ? -7.357 -3.831 25.400 1.00 86.44 92 PRO A N 1
ATOM 746 C CA . PRO A 1 92 ? -5.950 -3.991 25.027 1.00 86.44 92 PRO A CA 1
ATOM 747 C C . PRO A 1 92 ? -5.785 -4.916 23.821 1.00 86.44 92 PRO A C 1
ATOM 749 O O . PRO A 1 92 ? -5.207 -4.520 22.821 1.00 86.44 92 PRO A O 1
ATOM 752 N N . LYS A 1 93 ? -6.460 -6.074 23.844 1.00 89.25 93 LYS A N 1
ATOM 753 C CA . LYS A 1 93 ? -6.424 -7.053 22.750 1.00 89.25 93 LYS A CA 1
ATOM 754 C C . LYS A 1 93 ? -6.822 -6.459 21.395 1.00 89.25 93 LYS A C 1
ATOM 756 O O . LYS A 1 93 ? -6.207 -6.781 20.387 1.00 89.25 93 LYS A O 1
ATOM 761 N N . TYR A 1 94 ? -7.874 -5.639 21.340 1.00 89.75 94 TYR A N 1
ATOM 762 C CA . TYR A 1 94 ? -8.301 -5.022 20.077 1.00 89.75 94 TYR A CA 1
ATOM 763 C C . TYR A 1 94 ? -7.413 -3.847 19.677 1.00 89.75 94 TYR A C 1
ATOM 765 O O . TYR A 1 94 ? -7.150 -3.676 18.491 1.00 89.75 94 TYR A O 1
ATOM 773 N N . THR A 1 95 ? -6.912 -3.077 20.643 1.00 89.50 95 THR A N 1
ATOM 774 C CA . THR A 1 95 ? -5.903 -2.047 20.380 1.00 89.50 95 THR A CA 1
ATOM 775 C C . THR A 1 95 ? -4.651 -2.664 19.759 1.00 89.50 95 THR A C 1
ATOM 777 O O . THR A 1 95 ? -4.194 -2.164 18.736 1.00 89.50 95 THR A O 1
ATOM 780 N N . ASP A 1 96 ? -4.155 -3.780 20.295 1.00 92.25 96 ASP A N 1
ATOM 781 C CA . ASP A 1 96 ? -2.979 -4.485 19.774 1.00 92.25 96 ASP A CA 1
ATOM 782 C C . ASP A 1 96 ? -3.201 -4.975 18.341 1.00 92.25 96 ASP A C 1
ATOM 784 O O . ASP A 1 96 ? -2.363 -4.739 17.472 1.00 92.25 96 ASP A O 1
ATOM 788 N N . LYS A 1 97 ? -4.374 -5.555 18.051 1.00 94.50 97 LYS A N 1
ATOM 789 C CA . LYS A 1 97 ? -4.745 -5.951 16.684 1.00 94.50 97 LYS A CA 1
ATOM 790 C C . LYS A 1 97 ? -4.824 -4.759 15.721 1.00 94.50 97 LYS A C 1
ATOM 792 O O . LYS A 1 97 ? -4.425 -4.877 14.569 1.00 94.50 97 LYS A O 1
ATOM 797 N N . LEU A 1 98 ? -5.340 -3.608 16.164 1.00 94.00 98 LEU A N 1
ATOM 798 C CA . LEU A 1 98 ? -5.377 -2.392 15.340 1.00 94.00 98 LEU A CA 1
ATOM 799 C C . LEU A 1 98 ? -3.967 -1.822 15.112 1.00 94.00 98 LEU A C 1
ATOM 801 O O . LEU A 1 98 ? -3.684 -1.304 14.035 1.00 94.00 98 LEU A O 1
ATOM 805 N N . ILE A 1 99 ? -3.074 -1.924 16.103 1.00 92.94 99 ILE A N 1
ATOM 806 C CA . ILE A 1 99 ? -1.650 -1.594 15.943 1.00 92.94 99 ILE A CA 1
ATOM 807 C C . ILE A 1 99 ? -1.008 -2.514 14.904 1.00 92.94 99 ILE A C 1
ATOM 809 O O . ILE A 1 99 ? -0.253 -2.038 14.061 1.00 92.94 99 ILE A O 1
ATOM 813 N N . GLU A 1 100 ? -1.299 -3.810 14.959 1.00 95.25 100 GLU A N 1
ATOM 814 C CA . GLU A 1 100 ? -0.780 -4.791 14.010 1.00 95.25 100 GLU A CA 1
ATOM 815 C C . GLU A 1 100 ? -1.277 -4.530 12.587 1.00 95.25 100 GLU A C 1
ATOM 817 O O . GLU A 1 100 ? -0.459 -4.480 11.675 1.00 95.25 100 GLU A O 1
ATOM 822 N N . LEU A 1 101 ? -2.569 -4.239 12.414 1.00 95.06 101 LEU A N 1
ATOM 823 C CA . LEU A 1 101 ? -3.137 -3.852 11.122 1.00 95.06 101 LEU A CA 1
ATOM 824 C C . LEU A 1 101 ? -2.417 -2.634 10.526 1.00 95.06 101 LEU A C 1
ATOM 826 O O . LEU A 1 101 ? -1.965 -2.682 9.383 1.00 95.06 101 LEU A O 1
ATOM 830 N N . GLU A 1 102 ? -2.278 -1.552 11.298 1.00 93.50 102 GLU A N 1
ATOM 831 C CA . GLU A 1 102 ? -1.568 -0.351 10.841 1.00 93.50 102 GLU A CA 1
ATOM 832 C C . GLU A 1 102 ? -0.112 -0.667 10.474 1.00 93.50 102 GLU A C 1
ATOM 834 O O . GLU A 1 102 ? 0.398 -0.181 9.464 1.00 93.50 102 GLU A O 1
ATOM 839 N N . ARG A 1 103 ? 0.558 -1.502 11.278 1.00 94.50 103 ARG A N 1
ATOM 840 C CA . ARG A 1 103 ? 1.941 -1.920 11.036 1.00 94.50 103 ARG A CA 1
ATOM 841 C C . ARG A 1 103 ? 2.067 -2.692 9.727 1.00 94.50 103 ARG A C 1
ATOM 843 O O . ARG A 1 103 ? 2.959 -2.370 8.951 1.00 94.50 103 ARG A O 1
ATOM 850 N N . SER A 1 104 ? 1.196 -3.665 9.470 1.00 93.94 104 SER A N 1
ATOM 851 C CA . SER A 1 104 ? 1.221 -4.459 8.236 1.00 93.94 104 SER A CA 1
ATOM 852 C C . SER A 1 104 ? 0.991 -3.592 7.000 1.00 93.94 104 SER A C 1
ATOM 854 O O . SER A 1 104 ? 1.711 -3.739 6.015 1.00 93.94 104 SER A O 1
ATOM 856 N N . ILE A 1 105 ? 0.055 -2.637 7.072 1.00 90.94 105 ILE A N 1
ATOM 857 C CA . ILE A 1 105 ? -0.185 -1.671 5.989 1.00 90.94 105 ILE A CA 1
ATOM 858 C C . ILE A 1 105 ? 1.075 -0.827 5.753 1.00 90.94 105 ILE A C 1
ATOM 860 O O . ILE A 1 105 ? 1.566 -0.754 4.630 1.00 90.94 105 ILE A O 1
ATOM 864 N N . LYS A 1 106 ? 1.654 -0.237 6.807 1.00 91.56 106 LYS A N 1
ATOM 865 C CA . LYS A 1 106 ? 2.880 0.571 6.688 1.00 91.56 106 LYS A CA 1
ATOM 866 C C . LYS A 1 106 ? 4.053 -0.231 6.139 1.00 91.56 106 LYS A C 1
ATOM 868 O O . LYS A 1 106 ? 4.755 0.259 5.264 1.00 91.56 106 LYS A O 1
ATOM 873 N N . GLN A 1 107 ? 4.253 -1.456 6.615 1.00 92.31 107 GLN A N 1
ATOM 874 C CA . GLN A 1 107 ? 5.334 -2.333 6.167 1.00 92.31 107 GLN A CA 1
ATOM 875 C C . GLN A 1 107 ? 5.229 -2.648 4.673 1.00 92.31 107 GLN A C 1
ATOM 877 O O . GLN A 1 107 ? 6.249 -2.700 3.986 1.00 92.31 107 GLN A O 1
ATOM 882 N N . PHE A 1 108 ? 4.016 -2.817 4.148 1.00 88.56 108 PHE A N 1
ATOM 883 C CA . PHE A 1 108 ? 3.828 -3.011 2.717 1.00 88.56 108 PHE A CA 1
ATOM 884 C C . PHE A 1 108 ? 4.376 -1.823 1.912 1.00 88.56 108 PHE A C 1
ATOM 886 O O . PHE A 1 108 ? 5.270 -1.994 1.084 1.00 88.56 108 PHE A O 1
ATOM 893 N N . PHE A 1 109 ? 3.912 -0.610 2.218 1.00 85.25 109 PHE A N 1
ATOM 894 C CA . PHE A 1 109 ? 4.302 0.597 1.482 1.00 85.25 109 PHE A CA 1
ATOM 895 C C . PHE A 1 109 ? 5.749 1.029 1.730 1.00 85.25 109 PHE A C 1
ATOM 897 O O . PHE A 1 109 ? 6.401 1.554 0.837 1.00 85.25 109 PHE A O 1
ATOM 904 N N . GLN A 1 110 ? 6.272 0.810 2.935 1.00 88.75 110 GLN A N 1
ATOM 905 C CA . GLN A 1 110 ? 7.605 1.277 3.322 1.00 88.75 110 GLN A CA 1
ATOM 906 C C . GLN A 1 110 ? 8.708 0.248 3.073 1.00 88.75 110 GLN A C 1
ATOM 908 O O . GLN A 1 110 ? 9.883 0.606 3.084 1.00 88.75 110 GLN A O 1
ATOM 913 N N . THR A 1 111 ? 8.371 -1.031 2.899 1.00 89.31 111 THR A N 1
ATOM 914 C CA . THR A 1 111 ? 9.371 -2.104 2.790 1.00 89.31 111 THR A CA 1
ATOM 915 C C . THR A 1 111 ? 9.145 -2.984 1.573 1.00 89.31 111 THR A C 1
ATOM 917 O O . THR A 1 111 ? 10.060 -3.129 0.764 1.00 89.31 111 THR A O 1
ATOM 920 N N . VAL A 1 112 ? 7.950 -3.559 1.421 1.00 87.19 112 VAL A N 1
ATOM 921 C CA . VAL A 1 112 ? 7.673 -4.522 0.341 1.00 87.19 112 VAL A CA 1
ATOM 922 C C . VAL A 1 112 ? 7.698 -3.825 -1.018 1.00 87.19 112 VAL A C 1
ATOM 924 O O . VAL A 1 112 ? 8.444 -4.233 -1.904 1.00 87.19 112 VAL A O 1
ATOM 927 N N . MET A 1 113 ? 6.963 -2.725 -1.156 1.00 83.50 113 MET A N 1
ATOM 928 C CA . MET A 1 113 ? 6.848 -1.993 -2.416 1.00 83.50 113 MET A CA 1
ATOM 929 C C . MET A 1 113 ? 8.190 -1.406 -2.906 1.00 83.50 113 MET A C 1
ATOM 931 O O . MET A 1 113 ? 8.543 -1.646 -4.060 1.00 83.50 113 MET A O 1
ATOM 935 N N . PRO A 1 114 ? 9.023 -0.739 -2.078 1.00 84.38 114 PRO A N 1
ATOM 936 C CA . PRO A 1 114 ? 10.349 -0.293 -2.515 1.00 84.38 114 PRO A CA 1
ATOM 937 C C . PRO A 1 114 ? 11.269 -1.437 -2.956 1.00 84.38 114 PRO A C 1
ATOM 939 O O . PRO A 1 114 ? 12.053 -1.277 -3.892 1.00 84.38 114 PRO A O 1
ATOM 942 N N . ALA A 1 115 ? 11.179 -2.601 -2.304 1.00 86.56 115 ALA A N 1
ATOM 943 C CA . ALA A 1 115 ? 11.954 -3.773 -2.696 1.00 86.56 115 ALA A CA 1
ATOM 944 C C . ALA A 1 115 ? 11.514 -4.319 -4.064 1.00 86.56 115 ALA A C 1
ATOM 946 O O . ALA A 1 115 ? 12.371 -4.711 -4.860 1.00 86.56 115 ALA A O 1
ATOM 947 N N . GLN A 1 116 ? 10.208 -4.299 -4.359 1.00 81.44 116 GLN A N 1
ATOM 948 C CA . GLN A 1 116 ? 9.679 -4.643 -5.683 1.00 81.44 116 GLN A CA 1
ATOM 949 C C . GLN A 1 116 ? 10.186 -3.675 -6.750 1.00 81.44 116 GLN A C 1
ATOM 951 O O . GLN A 1 116 ? 10.820 -4.116 -7.702 1.00 81.44 116 GLN A O 1
ATOM 956 N N . ILE A 1 117 ? 10.057 -2.364 -6.523 1.00 82.25 117 ILE A N 1
ATOM 957 C CA . ILE A 1 117 ? 10.568 -1.336 -7.444 1.00 82.25 117 ILE A CA 1
ATOM 958 C C . ILE A 1 117 ? 12.061 -1.552 -7.727 1.00 82.25 117 ILE A C 1
ATOM 960 O O . ILE A 1 117 ? 12.500 -1.498 -8.877 1.00 82.25 117 ILE A O 1
ATOM 964 N N . ALA A 1 118 ? 12.860 -1.839 -6.694 1.00 85.69 118 ALA A N 1
ATOM 965 C CA . ALA A 1 118 ? 14.288 -2.103 -6.854 1.00 85.69 118 ALA A CA 1
ATOM 966 C C . ALA A 1 118 ? 14.57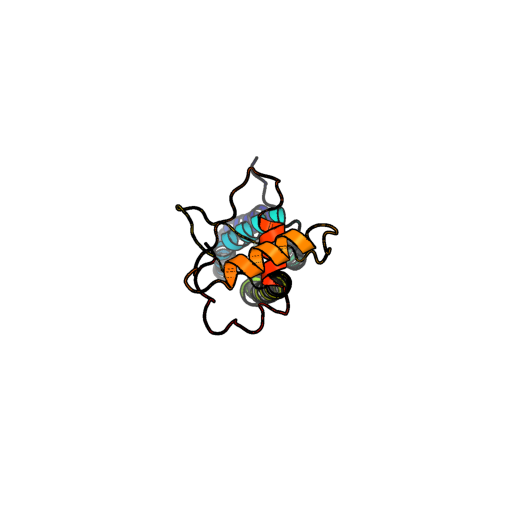0 -3.370 -7.681 1.00 85.69 118 ALA A C 1
ATOM 968 O O . ALA A 1 118 ? 15.530 -3.393 -8.458 1.00 85.69 118 ALA A O 1
ATOM 969 N N . ARG A 1 119 ? 13.758 -4.422 -7.523 1.00 85.88 119 ARG A N 1
ATOM 970 C CA . ARG A 1 119 ? 13.842 -5.648 -8.328 1.00 85.88 119 ARG A CA 1
ATOM 971 C C . ARG A 1 119 ? 13.479 -5.369 -9.784 1.00 85.88 119 ARG A C 1
ATOM 973 O O . ARG A 1 119 ? 14.276 -5.704 -10.658 1.00 85.88 119 ARG A O 1
ATOM 980 N N . ASP A 1 120 ? 12.347 -4.725 -10.031 1.00 83.12 120 ASP A N 1
ATOM 981 C CA . ASP A 1 120 ? 11.839 -4.452 -11.379 1.00 83.12 120 ASP A CA 1
ATOM 982 C C . ASP A 1 120 ? 12.789 -3.517 -12.136 1.00 83.12 120 ASP A C 1
ATOM 984 O O . ASP A 1 120 ? 13.144 -3.770 -13.284 1.00 83.12 120 ASP A O 1
ATOM 988 N N . THR A 1 121 ? 13.338 -2.507 -11.454 1.00 85.81 121 THR A N 1
ATOM 989 C CA . THR A 1 121 ? 14.371 -1.622 -12.021 1.00 85.81 121 THR A CA 1
ATOM 990 C C . THR A 1 121 ? 15.612 -2.402 -12.468 1.00 85.81 121 THR A C 1
ATOM 992 O O . THR A 1 121 ? 16.203 -2.104 -13.508 1.00 85.81 121 THR A O 1
ATOM 995 N N . ARG A 1 122 ? 16.033 -3.416 -11.699 1.00 83.19 122 ARG A N 1
ATOM 996 C CA . ARG A 1 122 ? 17.174 -4.270 -12.067 1.00 83.19 122 ARG A CA 1
ATOM 997 C C . ARG A 1 122 ? 16.846 -5.193 -13.233 1.00 83.19 122 ARG A C 1
ATOM 999 O O . ARG A 1 122 ? 17.716 -5.407 -14.072 1.00 83.19 122 ARG A O 1
ATOM 1006 N N . GLU A 1 123 ? 15.631 -5.726 -13.290 1.00 84.00 123 GLU A N 1
ATOM 1007 C CA . GLU A 1 123 ? 15.167 -6.546 -14.411 1.00 84.00 123 GLU A CA 1
ATOM 1008 C C . GLU A 1 123 ? 15.154 -5.730 -15.711 1.00 84.00 123 GLU A C 1
ATOM 1010 O O . GLU A 1 123 ? 15.809 -6.115 -16.680 1.00 84.00 123 GLU A O 1
ATOM 1015 N N . ILE A 1 124 ? 14.564 -4.531 -15.682 1.00 83.81 124 ILE A N 1
ATOM 1016 C CA . ILE A 1 124 ? 14.587 -3.579 -16.800 1.00 83.81 124 ILE A CA 1
ATOM 1017 C C . ILE A 1 124 ? 16.031 -3.254 -17.208 1.00 83.81 124 ILE A C 1
ATOM 1019 O O . ILE A 1 124 ? 16.353 -3.229 -18.395 1.00 83.81 124 ILE A O 1
ATOM 1023 N N . LEU A 1 125 ? 16.940 -3.036 -16.250 1.00 84.69 125 LEU A N 1
ATOM 1024 C CA . LEU A 1 125 ? 18.347 -2.764 -16.560 1.00 84.69 125 LEU A CA 1
ATOM 1025 C C . LEU A 1 125 ? 19.019 -3.935 -17.296 1.00 84.69 125 LEU A C 1
ATOM 1027 O O . LEU A 1 125 ? 19.830 -3.695 -18.195 1.00 84.69 125 LEU A O 1
ATOM 1031 N N . LEU A 1 126 ? 18.701 -5.183 -16.942 1.00 81.06 126 LEU A N 1
ATOM 1032 C CA . LEU A 1 126 ? 19.205 -6.365 -17.647 1.00 81.06 126 LEU A CA 1
ATOM 1033 C C . LEU A 1 126 ? 18.653 -6.441 -19.074 1.00 81.06 126 LEU A C 1
ATOM 1035 O O . LEU A 1 126 ? 19.430 -6.645 -20.010 1.00 81.06 126 LEU A O 1
ATOM 1039 N N . GLU A 1 127 ? 17.355 -6.207 -19.257 1.00 77.81 127 GLU A N 1
ATOM 1040 C CA . GLU A 1 127 ? 16.716 -6.187 -20.578 1.00 77.81 127 GLU A CA 1
ATOM 1041 C C . GLU A 1 127 ? 17.284 -5.075 -21.473 1.00 77.81 127 GLU A C 1
ATOM 1043 O O . GLU A 1 127 ? 17.618 -5.306 -22.638 1.00 77.81 127 GLU A O 1
ATOM 1048 N N . VAL A 1 128 ? 17.483 -3.872 -20.926 1.00 77.75 128 VAL A N 1
ATOM 1049 C CA . VAL A 1 128 ? 18.087 -2.737 -21.641 1.00 77.75 128 VAL A CA 1
ATOM 1050 C C . VAL A 1 128 ? 19.557 -3.005 -21.967 1.00 77.75 128 VAL A C 1
ATOM 1052 O O . VAL A 1 128 ? 20.019 -2.641 -23.050 1.00 77.75 128 VAL A O 1
ATOM 1055 N N . ARG A 1 129 ? 20.312 -3.671 -21.084 1.00 68.81 129 ARG A N 1
ATOM 1056 C CA . ARG A 1 129 ? 21.706 -4.057 -21.361 1.00 68.81 129 ARG A CA 1
ATOM 1057 C C . ARG A 1 129 ? 21.795 -5.070 -22.501 1.00 68.81 129 ARG A C 1
ATOM 1059 O O . ARG A 1 129 ? 22.715 -4.963 -23.304 1.00 68.81 129 ARG A O 1
ATOM 1066 N N . GLY A 1 130 ? 20.827 -5.980 -22.612 1.00 58.25 130 GLY A N 1
ATOM 1067 C CA . GLY A 1 130 ? 20.691 -6.886 -23.757 1.00 58.25 130 GLY A CA 1
ATOM 1068 C C . GLY A 1 130 ? 20.344 -6.180 -25.075 1.00 58.25 130 GLY A C 1
ATOM 1069 O O . GLY A 1 130 ? 20.601 -6.730 -26.141 1.00 58.25 130 GLY A O 1
ATOM 1070 N N . ARG A 1 131 ? 19.806 -4.952 -25.018 1.00 56.16 131 ARG A N 1
ATOM 1071 C CA . ARG A 1 131 ? 19.449 -4.125 -26.189 1.00 56.16 131 ARG A CA 1
ATOM 1072 C C . ARG A 1 131 ? 20.513 -3.096 -26.575 1.00 56.16 131 ARG A C 1
ATOM 1074 O O . ARG A 1 131 ? 20.422 -2.531 -27.661 1.00 56.16 131 ARG A O 1
ATOM 1081 N N . LYS A 1 132 ? 21.540 -2.867 -25.746 1.00 48.97 132 LYS A N 1
ATOM 1082 C CA . LYS A 1 132 ? 22.711 -2.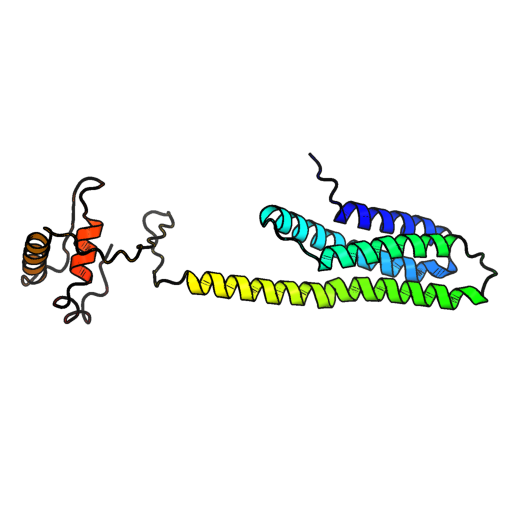056 -26.120 1.00 48.97 132 LYS A CA 1
ATOM 1083 C C . LYS A 1 132 ? 23.651 -2.855 -27.031 1.00 48.97 132 LYS A C 1
ATOM 1085 O O . LYS A 1 132 ? 24.755 -3.218 -26.638 1.00 48.97 132 LYS A O 1
ATOM 1090 N N . GLY A 1 133 ? 23.214 -3.080 -28.268 1.00 47.66 133 GLY A N 1
ATOM 1091 C CA . GLY A 1 133 ? 24.123 -2.974 -29.405 1.00 47.66 133 GLY A CA 1
ATOM 1092 C C . GLY A 1 133 ? 24.468 -1.493 -29.575 1.00 47.66 133 GLY A C 1
ATOM 1093 O O . GLY A 1 133 ? 23.583 -0.643 -29.512 1.00 47.66 133 GLY A O 1
ATOM 1094 N N . SER A 1 134 ? 25.757 -1.180 -29.670 1.00 58.19 134 SER A N 1
ATOM 1095 C CA . SER A 1 134 ? 26.284 0.185 -29.751 1.00 58.19 134 SER A CA 1
ATOM 1096 C C . SER A 1 134 ? 25.630 0.967 -30.901 1.00 58.19 134 SER A C 1
ATOM 1098 O O . SER A 1 134 ? 25.715 0.545 -32.050 1.00 58.19 134 SER A O 1
ATOM 1100 N N . GLY A 1 135 ? 24.980 2.094 -30.611 1.00 47.81 135 GLY A N 1
ATOM 1101 C CA . GLY A 1 135 ? 24.392 2.971 -31.625 1.00 47.81 135 GLY A CA 1
ATOM 1102 C C . GLY A 1 135 ? 24.212 4.378 -31.068 1.00 47.81 135 GLY A C 1
ATOM 1103 O O . GLY A 1 135 ? 23.534 4.563 -30.059 1.00 47.81 135 GLY A O 1
ATOM 1104 N N . SER A 1 136 ? 24.877 5.355 -31.678 1.00 52.47 136 SER A N 1
ATOM 1105 C CA . SER A 1 136 ? 24.744 6.776 -31.361 1.00 52.47 136 SER A CA 1
ATOM 1106 C C . SER A 1 136 ? 23.403 7.313 -31.872 1.00 52.47 136 SER A C 1
ATOM 1108 O O . SER A 1 136 ? 22.990 7.025 -32.993 1.00 52.47 136 SER A O 1
ATOM 1110 N N . ASN A 1 137 ? 22.721 8.116 -31.052 1.00 45.19 137 ASN A N 1
ATOM 1111 C CA . ASN A 1 137 ? 21.545 8.871 -31.480 1.00 45.19 137 ASN A CA 1
ATOM 1112 C C . ASN A 1 137 ? 22.010 10.134 -32.221 1.00 45.19 137 ASN A C 1
ATOM 1114 O O . ASN A 1 137 ? 22.822 10.889 -31.685 1.00 45.19 137 ASN A O 1
ATOM 1118 N N . GLY A 1 138 ? 21.480 10.375 -33.420 1.00 51.53 138 GLY A N 1
ATOM 1119 C CA . GLY A 1 138 ? 21.645 11.625 -34.162 1.00 51.53 138 GLY A CA 1
ATOM 1120 C C . GLY A 1 138 ? 20.286 12.217 -34.535 1.00 51.53 138 GLY A C 1
ATOM 1121 O O . GLY A 1 138 ? 19.319 11.483 -34.731 1.00 51.53 138 GLY A O 1
ATOM 1122 N N . THR A 1 139 ? 20.211 13.543 -34.631 1.00 40.72 139 THR A N 1
ATOM 1123 C CA . THR A 1 139 ? 19.025 14.289 -35.069 1.00 40.72 139 THR A CA 1
ATOM 1124 C C . THR A 1 139 ? 19.217 14.785 -36.503 1.00 40.72 139 THR A C 1
ATOM 1126 O O . THR A 1 139 ? 20.178 15.495 -36.793 1.00 40.72 139 THR A O 1
ATOM 1129 N N . ILE A 1 140 ? 18.288 14.453 -37.407 1.00 47.72 140 ILE A N 1
ATOM 1130 C CA . ILE A 1 140 ? 18.185 15.085 -38.733 1.00 47.72 140 ILE A CA 1
ATOM 1131 C C . ILE A 1 140 ? 16.755 15.615 -38.889 1.00 47.72 140 ILE A C 1
ATOM 1133 O O . ILE A 1 140 ? 15.786 14.870 -38.759 1.00 47.72 140 ILE A O 1
ATOM 1137 N N . ASP A 1 141 ? 16.637 16.922 -39.134 1.00 38.94 141 ASP A N 1
ATOM 1138 C CA . ASP A 1 141 ? 15.386 17.636 -39.446 1.00 38.94 141 ASP A CA 1
ATOM 1139 C C . ASP A 1 141 ? 14.248 17.474 -38.409 1.00 38.94 141 ASP A C 1
ATOM 1141 O O . ASP A 1 141 ? 13.075 17.286 -38.736 1.00 38.94 141 ASP A O 1
ATOM 1145 N N . GLY A 1 142 ? 14.603 17.517 -37.119 1.00 49.09 142 GLY A N 1
ATOM 1146 C CA . GLY A 1 142 ? 13.636 17.559 -36.014 1.00 49.09 142 GLY A CA 1
ATOM 1147 C C . GLY A 1 142 ? 12.902 16.245 -35.720 1.00 49.09 142 GLY A C 1
ATOM 1148 O O . GLY A 1 142 ? 11.946 16.257 -34.945 1.00 49.09 142 GLY A O 1
ATOM 1149 N N . ARG A 1 143 ? 13.329 15.115 -36.302 1.00 45.56 143 ARG A N 1
ATOM 1150 C CA . ARG A 1 143 ? 12.812 13.777 -35.967 1.00 45.56 143 ARG A CA 1
ATOM 1151 C C . ARG A 1 143 ? 13.906 12.905 -35.363 1.00 45.56 143 ARG A C 1
ATOM 1153 O O . ARG A 1 143 ? 15.006 12.825 -35.906 1.00 45.56 143 ARG A O 1
ATOM 1160 N N . ASP A 1 144 ? 13.572 12.218 -34.273 1.00 40.28 144 ASP A N 1
ATOM 1161 C CA . ASP A 1 144 ? 14.401 11.147 -33.720 1.00 40.28 144 ASP A CA 1
ATOM 1162 C C . ASP A 1 144 ? 14.387 9.958 -34.685 1.00 40.28 144 ASP A C 1
ATOM 1164 O O . ASP A 1 144 ? 13.355 9.315 -34.895 1.00 40.28 144 ASP A O 1
ATOM 1168 N N . VAL A 1 145 ? 15.538 9.661 -35.287 1.00 46.31 145 VAL A N 1
ATOM 1169 C CA . VAL A 1 145 ? 15.727 8.467 -36.112 1.00 46.31 145 VAL A CA 1
ATOM 1170 C C . VAL A 1 145 ? 16.598 7.491 -35.331 1.00 46.31 145 VAL A C 1
ATOM 1172 O O . VAL A 1 145 ? 17.801 7.684 -35.180 1.00 46.31 145 VAL A O 1
ATOM 1175 N N . SER A 1 146 ? 15.986 6.416 -34.831 1.00 42.53 146 SER A N 1
ATOM 1176 C CA . SER A 1 146 ? 16.726 5.284 -34.273 1.00 42.53 146 SER A CA 1
ATOM 1177 C C . SER A 1 146 ? 17.240 4.415 -35.419 1.00 42.53 146 SER A C 1
ATOM 1179 O O . SER A 1 146 ? 16.515 3.591 -35.976 1.00 42.53 146 SER A O 1
ATOM 1181 N N . CYS A 1 147 ? 18.504 4.603 -35.791 1.00 47.25 147 CYS A N 1
ATOM 1182 C CA . CYS A 1 147 ? 19.205 3.721 -36.720 1.00 47.25 147 CYS A CA 1
ATOM 1183 C C . CYS A 1 147 ? 19.739 2.492 -35.971 1.00 47.25 147 CYS A C 1
ATOM 1185 O O . CYS A 1 147 ? 20.947 2.289 -35.869 1.00 47.25 147 CYS A O 1
ATOM 1187 N N . ALA A 1 148 ? 18.849 1.658 -35.430 1.00 47.34 148 ALA A N 1
ATOM 1188 C CA . ALA A 1 148 ? 19.249 0.327 -34.990 1.00 47.34 148 ALA A CA 1
ATOM 1189 C C . ALA A 1 148 ? 19.567 -0.502 -36.240 1.00 47.34 148 ALA A C 1
ATOM 1191 O O . ALA A 1 148 ? 18.667 -0.936 -36.958 1.00 47.34 148 ALA A O 1
ATOM 1192 N N . VAL A 1 149 ? 20.854 -0.672 -36.533 1.00 45.56 149 VAL A N 1
ATOM 1193 C CA . VAL A 1 149 ? 21.328 -1.474 -37.661 1.00 45.56 149 VAL A CA 1
ATOM 1194 C C . VAL A 1 149 ? 21.339 -2.947 -37.224 1.00 45.56 149 VAL A C 1
ATOM 1196 O O . VAL A 1 149 ? 22.173 -3.315 -36.398 1.00 45.56 149 VAL A O 1
ATOM 1199 N N . PRO A 1 150 ? 20.466 -3.829 -37.754 1.00 46.81 150 PRO A N 1
ATOM 1200 C CA . PRO A 1 150 ? 20.485 -5.248 -37.398 1.00 46.81 150 PRO A CA 1
ATOM 1201 C C . PRO A 1 150 ? 21.802 -5.867 -37.860 1.00 46.81 150 PRO A C 1
ATOM 1203 O O . PRO A 1 150 ? 22.190 -5.660 -39.007 1.00 46.81 150 PRO A O 1
ATOM 1206 N N . GLU A 1 151 ? 22.512 -6.609 -37.016 1.00 48.16 151 GLU A N 1
ATOM 1207 C CA . GLU A 1 151 ? 23.769 -7.270 -37.379 1.00 48.16 151 GLU A CA 1
ATOM 1208 C C . GLU A 1 151 ? 23.521 -8.474 -38.296 1.00 48.16 151 GLU A C 1
ATOM 1210 O O . GLU A 1 151 ? 23.386 -9.609 -37.860 1.00 48.16 151 GLU A O 1
ATOM 1215 N N . SER A 1 152 ? 23.388 -8.215 -39.599 1.00 51.22 152 SER A N 1
ATOM 1216 C CA . SER A 1 152 ? 23.213 -9.260 -40.609 1.00 51.22 152 SER A CA 1
ATOM 1217 C C . SER A 1 152 ? 24.524 -9.478 -41.356 1.00 51.22 152 SER A C 1
ATOM 1219 O O . SER A 1 152 ? 24.757 -8.882 -42.409 1.00 51.22 152 SER A O 1
ATOM 1221 N N . LEU A 1 153 ? 25.368 -10.360 -40.817 1.00 48.62 153 LEU A N 1
ATOM 1222 C CA . LEU A 1 153 ? 26.506 -10.966 -41.516 1.00 48.62 153 LEU A CA 1
ATOM 1223 C C . LEU A 1 153 ? 25.993 -11.987 -42.543 1.00 48.62 153 LEU A C 1
ATOM 1225 O O . LEU A 1 153 ? 26.090 -13.198 -42.370 1.00 48.62 153 LEU A O 1
ATOM 1229 N N . VAL A 1 154 ? 25.424 -11.488 -43.636 1.00 51.47 154 VAL A N 1
ATOM 1230 C CA . VAL A 1 154 ? 25.264 -12.263 -44.867 1.00 51.47 154 VAL A CA 1
ATOM 1231 C C . VAL A 1 154 ? 26.113 -11.544 -45.893 1.00 51.47 154 VAL A C 1
ATOM 1233 O O . VAL A 1 154 ? 25.727 -10.461 -46.314 1.00 51.47 154 VAL A O 1
ATOM 1236 N N . ASN A 1 155 ? 27.271 -12.102 -46.261 1.00 56.28 155 ASN A N 1
ATOM 1237 C CA . ASN A 1 155 ? 28.067 -11.607 -47.386 1.00 56.28 155 ASN A CA 1
ATOM 1238 C C . ASN A 1 155 ? 27.198 -11.690 -48.650 1.00 56.28 155 ASN A C 1
ATOM 1240 O O . ASN A 1 155 ? 27.002 -12.800 -49.157 1.00 56.28 155 ASN A O 1
ATOM 1244 N N . PRO A 1 156 ? 26.656 -10.581 -49.184 1.00 56.81 156 PRO A N 1
ATOM 1245 C CA . PRO A 1 156 ? 25.830 -10.655 -50.372 1.00 56.81 156 PRO A CA 1
ATOM 1246 C C . PRO A 1 156 ? 26.763 -10.956 -51.541 1.00 56.81 156 PRO A C 1
ATOM 1248 O O . PRO A 1 156 ? 27.658 -10.174 -51.875 1.00 56.81 156 PRO A O 1
ATOM 1251 N N . VAL A 1 157 ? 26.597 -12.134 -52.132 1.00 56.94 157 VAL A N 1
ATOM 1252 C CA . VAL A 1 157 ? 27.383 -12.565 -53.289 1.00 56.94 157 VAL A CA 1
ATOM 1253 C C . VAL A 1 157 ? 27.060 -11.634 -54.464 1.00 56.94 157 VAL A C 1
ATOM 1255 O O . VAL A 1 157 ? 25.894 -11.371 -54.741 1.00 56.94 157 VAL A O 1
ATOM 1258 N N . GLY A 1 158 ? 28.090 -11.111 -55.140 1.00 64.56 158 GLY A N 1
ATOM 1259 C CA . GLY A 1 158 ? 27.945 -10.244 -56.321 1.00 64.56 158 GLY A CA 1
ATOM 1260 C C . GLY A 1 158 ? 28.245 -8.754 -56.111 1.00 64.56 158 GLY A C 1
ATOM 1261 O O . GLY A 1 158 ? 28.296 -8.020 -57.092 1.00 64.56 158 GLY A O 1
ATOM 1262 N N . LEU A 1 159 ? 28.509 -8.295 -54.878 1.00 67.06 159 LEU A N 1
ATOM 1263 C CA . LEU A 1 159 ? 28.815 -6.877 -54.601 1.00 67.06 159 LEU A CA 1
ATOM 1264 C C . LEU A 1 159 ? 30.317 -6.545 -54.502 1.00 67.06 159 LEU A C 1
ATOM 1266 O O . LEU A 1 159 ? 30.689 -5.393 -54.301 1.00 67.06 159 LEU A O 1
ATOM 1270 N N . GLN A 1 160 ? 31.185 -7.543 -54.672 1.00 71.81 160 GLN A N 1
ATOM 1271 C CA . GLN A 1 160 ? 32.640 -7.420 -54.496 1.00 71.81 160 GLN A CA 1
ATOM 1272 C C . GLN A 1 160 ? 33.272 -6.416 -55.472 1.00 71.81 160 GLN A C 1
ATOM 1274 O O . GLN A 1 160 ? 34.113 -5.614 -55.079 1.00 71.81 160 GLN A O 1
ATOM 1279 N N . VAL A 1 161 ? 32.823 -6.417 -56.732 1.00 72.81 161 VAL A N 1
ATOM 1280 C CA . VAL A 1 161 ? 33.308 -5.481 -57.761 1.00 72.81 161 VAL A CA 1
ATOM 1281 C C . VAL A 1 161 ? 32.929 -4.040 -57.408 1.00 72.81 161 VAL A C 1
ATOM 1283 O O . VAL A 1 161 ? 33.771 -3.150 -57.467 1.00 72.81 161 VAL A O 1
ATOM 1286 N N . ALA A 1 162 ? 31.688 -3.819 -56.962 1.00 71.81 162 ALA A N 1
ATOM 1287 C CA . ALA A 1 162 ? 31.204 -2.492 -56.587 1.00 71.81 162 ALA A CA 1
ATOM 1288 C C . ALA A 1 162 ? 31.931 -1.934 -55.351 1.00 71.81 162 ALA A C 1
ATOM 1290 O O . ALA A 1 162 ? 32.233 -0.743 -55.304 1.00 71.81 162 ALA A O 1
ATOM 1291 N N . ILE A 1 163 ? 32.263 -2.791 -54.379 1.00 75.44 163 ILE A N 1
ATOM 1292 C CA . ILE A 1 163 ? 33.088 -2.419 -53.220 1.00 75.44 163 ILE A CA 1
ATOM 1293 C C . ILE A 1 163 ? 34.503 -2.041 -53.676 1.00 75.44 163 ILE A C 1
ATOM 1295 O O . ILE A 1 163 ? 34.998 -0.985 -53.288 1.00 75.44 163 ILE A O 1
ATOM 1299 N N . GLY A 1 164 ? 35.122 -2.833 -54.559 1.00 72.00 164 GLY A N 1
ATOM 1300 C CA . GLY A 1 164 ? 36.451 -2.544 -55.109 1.00 72.00 164 GLY A CA 1
ATOM 1301 C C . GLY A 1 164 ? 36.523 -1.210 -55.866 1.00 72.00 164 GLY A C 1
ATOM 1302 O O . GLY A 1 164 ? 37.463 -0.437 -55.678 1.00 72.00 164 GLY A O 1
ATOM 1303 N N . GLU A 1 165 ? 35.507 -0.886 -56.669 1.00 75.25 165 GLU A N 1
ATOM 1304 C CA . GLU A 1 165 ? 35.417 0.407 -57.362 1.00 75.25 165 GLU A CA 1
ATOM 1305 C C . GLU A 1 165 ? 35.232 1.582 -56.397 1.00 75.25 165 GLU A C 1
ATOM 1307 O O . GLU A 1 165 ? 35.844 2.642 -56.573 1.00 75.25 165 GLU A O 1
ATOM 1312 N N . LEU A 1 166 ? 34.387 1.412 -55.378 1.00 76.25 166 LEU A N 1
ATOM 1313 C CA . LEU A 1 166 ? 34.130 2.452 -54.387 1.00 76.25 166 LEU A CA 1
ATOM 1314 C C . LEU A 1 166 ? 35.376 2.714 -53.536 1.00 76.25 166 LEU A C 1
ATOM 1316 O O . LEU A 1 166 ? 35.717 3.868 -53.283 1.00 76.25 166 LEU A O 1
ATOM 1320 N N . LYS A 1 167 ? 36.112 1.652 -53.204 1.00 73.88 167 LYS A N 1
ATOM 1321 C CA . LYS A 1 167 ? 37.405 1.702 -52.527 1.00 73.88 167 LYS A CA 1
ATOM 1322 C C . LYS A 1 167 ? 38.433 2.508 -53.327 1.00 73.88 167 LYS A C 1
ATOM 1324 O O . LYS A 1 167 ? 39.056 3.419 -52.789 1.00 73.88 167 LYS A O 1
ATOM 1329 N N . MET A 1 168 ? 38.566 2.248 -54.631 1.00 73.50 168 MET A N 1
ATOM 1330 C CA . MET A 1 168 ? 39.451 3.036 -55.501 1.00 73.50 168 MET A CA 1
ATOM 1331 C C . MET A 1 168 ? 39.041 4.511 -55.586 1.00 73.50 168 MET A C 1
ATOM 1333 O O . MET A 1 168 ? 39.908 5.369 -55.714 1.00 73.50 168 MET A O 1
ATOM 1337 N N . LYS A 1 169 ? 37.740 4.827 -55.544 1.00 72.38 169 LYS A N 1
ATOM 1338 C CA . LYS A 1 169 ? 37.258 6.220 -55.529 1.00 72.38 169 LYS A CA 1
ATOM 1339 C C . LYS A 1 169 ? 37.538 6.918 -54.199 1.00 72.38 169 LYS A C 1
ATOM 1341 O O . LYS A 1 169 ? 37.853 8.102 -54.225 1.00 72.38 169 LYS A O 1
ATOM 1346 N N . LEU A 1 170 ? 37.442 6.196 -53.084 1.00 71.88 170 LEU A N 1
ATOM 1347 C CA . LEU A 1 170 ? 37.721 6.716 -51.746 1.00 71.88 170 LEU A CA 1
ATOM 1348 C C . LEU A 1 170 ? 39.220 6.992 -51.537 1.00 71.88 170 LEU A C 1
ATOM 1350 O O . LEU A 1 170 ? 39.573 7.989 -50.925 1.00 71.88 170 LEU A O 1
ATOM 1354 N N . PHE A 1 171 ? 40.101 6.150 -52.090 1.00 70.00 171 PHE A N 1
ATOM 1355 C CA . PHE A 1 171 ? 41.561 6.291 -51.958 1.00 70.00 171 PHE A CA 1
ATOM 1356 C C . PHE A 1 171 ? 42.236 7.101 -53.070 1.00 70.00 171 PHE A C 1
ATOM 1358 O O . PHE A 1 171 ? 43.461 7.092 -53.184 1.00 70.00 171 PHE A O 1
ATOM 1365 N N . LYS A 1 172 ? 41.468 7.809 -53.902 1.00 73.50 172 LYS A N 1
ATOM 1366 C CA . LYS A 1 172 ? 42.042 8.798 -54.819 1.00 73.50 172 LYS A CA 1
ATOM 1367 C C . LYS A 1 172 ? 42.330 10.091 -54.060 1.00 73.50 172 LYS A C 1
ATOM 1369 O O 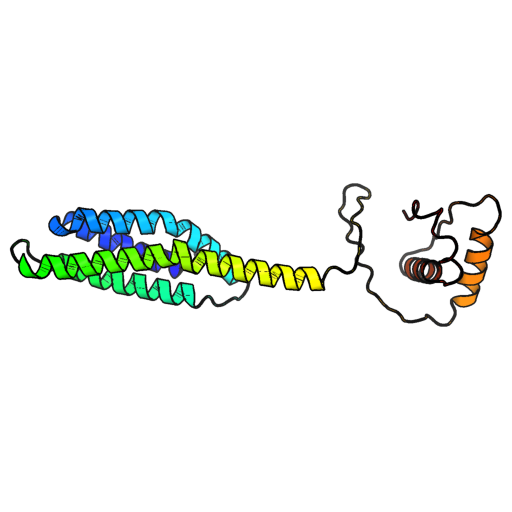. LYS A 1 172 ? 41.434 10.648 -53.428 1.00 73.50 172 LYS A O 1
ATOM 1374 N N . ASP A 1 173 ? 43.567 10.574 -54.172 1.00 57.94 173 ASP A N 1
ATOM 1375 C CA . ASP A 1 173 ? 44.028 11.805 -53.526 1.00 57.94 173 ASP A CA 1
ATOM 1376 C C . ASP A 1 173 ? 43.068 12.977 -53.793 1.00 57.94 173 ASP A C 1
ATOM 1378 O O . ASP A 1 173 ? 42.788 13.331 -54.941 1.00 57.94 173 ASP A O 1
ATOM 1382 N N . GLY A 1 174 ? 42.559 13.577 -52.711 1.00 61.97 174 GLY A N 1
ATOM 1383 C CA . GLY A 1 174 ? 41.712 14.774 -52.748 1.00 61.97 174 GLY A CA 1
ATOM 1384 C C . GLY A 1 174 ? 40.201 14.552 -52.598 1.00 61.97 174 GLY A C 1
ATOM 1385 O O . GLY A 1 174 ? 39.468 15.540 -52.577 1.00 61.97 174 GLY A O 1
ATOM 1386 N N . VAL A 1 175 ? 39.713 13.313 -52.455 1.00 58.28 175 VAL A N 1
ATOM 1387 C CA . VAL A 1 175 ? 38.287 13.030 -52.186 1.00 58.28 175 VAL A CA 1
ATOM 1388 C C . VAL A 1 175 ? 38.090 12.653 -50.716 1.00 58.28 175 VAL A C 1
ATOM 1390 O O . VAL A 1 175 ? 38.582 11.626 -50.270 1.00 58.28 175 VAL A O 1
ATOM 1393 N N . SER A 1 176 ? 37.355 13.472 -49.957 1.00 60.41 176 SER A N 1
ATOM 1394 C CA . SER A 1 176 ? 37.014 13.196 -48.549 1.00 60.41 176 SER A CA 1
ATOM 1395 C C . SER A 1 176 ? 35.586 12.683 -48.341 1.00 60.41 176 SER A C 1
ATOM 1397 O O . SER A 1 176 ? 35.272 12.200 -47.260 1.00 60.41 176 SER A O 1
ATOM 1399 N N . ILE A 1 177 ? 34.712 12.796 -49.350 1.00 69.19 177 ILE A N 1
ATOM 1400 C CA . ILE A 1 177 ? 33.284 12.468 -49.240 1.00 69.19 177 ILE A CA 1
ATOM 1401 C C . ILE A 1 177 ? 32.835 11.693 -50.479 1.00 69.19 177 ILE A C 1
ATOM 1403 O O . ILE A 1 177 ? 33.048 12.128 -51.612 1.00 69.19 177 ILE A O 1
ATOM 1407 N N . VAL A 1 178 ? 32.155 10.567 -50.258 1.00 72.06 178 VAL A N 1
ATOM 1408 C CA . VAL A 1 178 ? 31.514 9.766 -51.307 1.00 72.06 178 VAL A CA 1
ATOM 1409 C C . VAL A 1 178 ? 30.019 9.678 -51.014 1.00 72.06 178 VAL A C 1
ATOM 1411 O O . VAL A 1 178 ? 29.616 9.194 -49.962 1.00 72.06 178 VAL A O 1
ATOM 1414 N N . VAL A 1 179 ? 29.186 10.125 -51.957 1.00 78.00 179 VAL A N 1
ATOM 1415 C CA . VAL A 1 179 ? 27.721 10.115 -51.820 1.00 78.00 179 VAL A CA 1
ATOM 1416 C C . VAL A 1 179 ? 27.126 8.937 -52.593 1.00 78.00 179 VAL A C 1
ATOM 1418 O O . VAL A 1 179 ? 27.321 8.818 -53.803 1.00 78.00 179 VAL A O 1
ATOM 1421 N N . LEU A 1 180 ? 26.358 8.083 -51.910 1.00 80.88 180 LEU A N 1
ATOM 1422 C CA . LEU A 1 180 ? 25.614 6.978 -52.522 1.00 80.88 180 LEU A CA 1
ATOM 1423 C C . LEU A 1 180 ? 24.168 7.404 -52.809 1.00 80.88 180 LEU A C 1
ATOM 1425 O O . LEU A 1 180 ? 23.356 7.512 -51.893 1.00 80.88 180 LEU A O 1
ATOM 1429 N N . SER A 1 181 ? 23.819 7.600 -54.084 1.00 80.50 181 SER A N 1
ATOM 1430 C CA . SER A 1 181 ? 22.469 8.009 -54.503 1.00 80.50 181 SER A CA 1
ATOM 1431 C C . SER A 1 181 ? 21.800 6.962 -55.397 1.00 80.50 181 SER A C 1
ATOM 1433 O O . SER A 1 181 ? 22.400 6.472 -56.349 1.00 80.50 181 SER A O 1
ATOM 1435 N N . ALA A 1 182 ? 20.563 6.590 -55.057 1.00 82.19 182 ALA A N 1
ATOM 1436 C CA . ALA A 1 182 ? 19.724 5.610 -55.755 1.00 82.19 182 ALA A CA 1
ATOM 1437 C C . ALA A 1 182 ? 18.290 5.637 -55.176 1.00 82.19 182 ALA A C 1
ATOM 1439 O O . ALA A 1 182 ? 18.114 6.077 -54.034 1.00 82.19 182 ALA A O 1
ATOM 1440 N N . PRO A 1 183 ? 17.277 5.085 -55.864 1.00 84.38 183 PRO A N 1
ATOM 1441 C CA . PRO A 1 183 ? 15.931 4.894 -55.314 1.00 84.38 183 PRO A CA 1
ATOM 1442 C C . PRO A 1 183 ? 15.879 3.999 -54.054 1.00 84.38 183 PRO A C 1
ATOM 1444 O O . PRO A 1 183 ? 16.838 3.271 -53.759 1.00 84.38 183 PRO A O 1
ATOM 1447 N N . PRO A 1 184 ? 14.785 4.036 -53.271 1.00 78.62 184 PRO A N 1
ATOM 1448 C CA . PRO A 1 184 ? 14.573 3.130 -52.139 1.00 78.62 184 PRO A CA 1
ATOM 1449 C C . PRO A 1 184 ? 14.690 1.653 -52.552 1.00 78.62 184 PRO A C 1
ATOM 1451 O O . PRO A 1 184 ? 14.304 1.283 -53.654 1.00 78.62 184 PRO A O 1
ATOM 1454 N N . GLY A 1 185 ? 15.245 0.803 -51.682 1.00 78.12 185 GLY A N 1
ATOM 1455 C CA . GLY A 1 185 ? 15.383 -0.640 -51.946 1.00 78.12 185 GLY A CA 1
ATOM 1456 C C . GLY A 1 185 ? 16.574 -1.057 -52.823 1.00 78.12 185 GLY A C 1
ATOM 1457 O O . GLY A 1 185 ? 16.892 -2.237 -52.873 1.00 78.12 185 GLY A O 1
ATOM 1458 N N . CYS A 1 186 ? 17.313 -0.123 -53.433 1.00 78.06 186 CYS A N 1
ATOM 1459 C CA . CYS A 1 186 ? 18.478 -0.443 -54.278 1.00 78.06 186 CYS A CA 1
ATOM 1460 C C . CYS A 1 186 ? 19.746 -0.891 -53.515 1.00 78.06 186 CYS A C 1
ATOM 1462 O O . CYS A 1 186 ? 20.827 -0.916 -54.092 1.00 78.06 186 CYS A O 1
ATOM 1464 N N . GLY A 1 187 ? 19.661 -1.182 -52.213 1.00 77.06 187 GLY A N 1
ATOM 1465 C CA . GLY A 1 187 ? 20.790 -1.732 -51.448 1.00 77.06 187 GLY A CA 1
ATOM 1466 C C . GLY A 1 187 ? 21.907 -0.748 -51.063 1.00 77.06 187 GLY A C 1
ATOM 1467 O O . GLY A 1 187 ? 22.978 -1.193 -50.666 1.00 77.06 187 GLY A O 1
ATOM 1468 N N . LYS A 1 188 ? 21.680 0.575 -51.123 1.00 82.44 188 LYS A N 1
ATOM 1469 C CA . LYS A 1 188 ? 22.677 1.603 -50.733 1.00 82.44 188 LYS A CA 1
ATOM 1470 C C . LYS A 1 188 ? 23.263 1.380 -49.337 1.00 82.44 188 LYS A C 1
ATOM 1472 O O . LYS A 1 188 ? 24.476 1.359 -49.177 1.00 82.44 188 LYS A O 1
ATOM 1477 N N . THR A 1 189 ? 22.394 1.182 -48.345 1.00 77.44 189 THR A N 1
ATOM 1478 C CA . THR A 1 189 ? 22.787 0.948 -46.949 1.00 77.44 189 THR A CA 1
ATOM 1479 C C . THR A 1 189 ? 23.581 -0.349 -46.806 1.00 77.44 189 THR A C 1
ATOM 1481 O O . THR A 1 189 ? 24.551 -0.398 -46.060 1.00 77.44 189 THR A O 1
ATOM 1484 N N . THR A 1 190 ? 23.222 -1.385 -47.569 1.00 78.25 190 THR A N 1
ATOM 1485 C CA . THR A 1 190 ? 23.958 -2.655 -47.613 1.00 78.25 190 THR A CA 1
ATOM 1486 C C . THR A 1 190 ? 25.361 -2.466 -48.186 1.00 78.25 190 THR A C 1
ATOM 1488 O O . THR A 1 190 ? 26.318 -3.012 -47.649 1.00 78.25 190 THR A O 1
ATOM 1491 N N . LEU A 1 191 ? 25.499 -1.662 -49.243 1.00 77.50 191 LEU A N 1
ATOM 1492 C CA . LEU A 1 191 ? 26.786 -1.383 -49.878 1.00 77.50 191 LEU A CA 1
ATOM 1493 C C . LEU A 1 191 ? 27.696 -0.531 -48.981 1.00 77.50 191 LEU A C 1
ATOM 1495 O O . LEU A 1 191 ? 28.863 -0.875 -48.813 1.00 77.50 191 LEU A O 1
ATOM 1499 N N . ALA A 1 192 ? 27.156 0.518 -48.348 1.00 79.81 192 ALA A N 1
ATOM 1500 C CA . ALA A 1 192 ? 27.881 1.320 -47.358 1.00 79.81 192 ALA A CA 1
ATOM 1501 C C . ALA A 1 192 ? 28.391 0.451 -46.200 1.00 79.81 192 ALA A C 1
ATOM 1503 O O . ALA A 1 192 ? 29.557 0.522 -45.828 1.00 79.81 192 ALA A O 1
ATOM 1504 N N . ARG A 1 193 ? 27.537 -0.444 -45.690 1.00 74.00 193 ARG A N 1
ATOM 1505 C CA . ARG A 1 193 ? 27.890 -1.357 -44.602 1.00 74.00 193 ARG A CA 1
ATOM 1506 C C . ARG A 1 193 ? 29.042 -2.291 -44.958 1.00 74.00 193 ARG A C 1
ATOM 1508 O O . ARG A 1 193 ? 29.928 -2.500 -44.137 1.00 74.00 193 ARG A O 1
ATOM 1515 N N . LEU A 1 194 ? 29.017 -2.871 -46.155 1.00 73.69 194 LEU A N 1
ATOM 1516 C CA . LEU A 1 194 ? 30.077 -3.778 -46.591 1.00 73.69 194 LEU A CA 1
ATOM 1517 C C . LEU A 1 194 ? 31.412 -3.054 -46.774 1.00 73.69 194 LEU A C 1
ATOM 1519 O O . LEU A 1 194 ? 32.442 -3.649 -46.488 1.00 73.69 194 LEU A O 1
ATOM 1523 N N . LEU A 1 195 ? 31.392 -1.784 -47.194 1.00 73.62 195 LEU A N 1
ATOM 1524 C CA . LEU A 1 195 ? 32.597 -0.958 -47.274 1.00 73.62 195 LEU A CA 1
ATOM 1525 C C . LEU A 1 195 ? 33.170 -0.643 -45.881 1.00 73.62 195 LEU A C 1
ATOM 1527 O O . LEU A 1 195 ? 34.377 -0.737 -45.689 1.00 73.62 195 LEU A O 1
ATOM 1531 N N . CYS A 1 196 ? 32.322 -0.294 -44.907 1.00 71.75 196 CYS A N 1
ATOM 1532 C CA . CYS A 1 196 ? 32.759 0.055 -43.549 1.00 71.75 196 CYS A CA 1
ATOM 1533 C C . CYS A 1 196 ? 33.352 -1.127 -42.764 1.00 71.75 196 CYS A C 1
ATOM 1535 O O . CYS A 1 196 ? 34.145 -0.908 -41.858 1.00 71.75 196 CYS A O 1
ATOM 1537 N N . HIS A 1 197 ? 32.974 -2.365 -43.095 1.00 65.31 197 HIS A N 1
ATOM 1538 C CA . HIS A 1 197 ? 33.517 -3.582 -42.476 1.00 65.31 197 HIS A CA 1
ATOM 1539 C C . HIS A 1 197 ? 34.628 -4.249 -43.311 1.00 65.31 197 HIS A C 1
ATOM 1541 O O . HIS A 1 197 ? 35.015 -5.386 -43.028 1.00 65.31 197 HIS A O 1
ATOM 1547 N N . ASP A 1 198 ? 35.126 -3.587 -44.360 1.00 67.00 198 ASP A N 1
ATOM 1548 C CA . ASP A 1 198 ? 36.244 -4.093 -45.153 1.00 67.00 198 ASP A CA 1
ATOM 1549 C C . ASP A 1 198 ? 37.566 -3.910 -44.384 1.00 67.00 198 ASP A C 1
ATOM 1551 O O . ASP A 1 198 ? 37.936 -2.801 -43.987 1.00 67.00 198 ASP A O 1
ATOM 1555 N N . LYS A 1 199 ? 38.302 -5.012 -44.192 1.00 60.22 199 LYS A N 1
ATOM 1556 C CA . LYS A 1 199 ? 39.556 -5.072 -43.419 1.00 60.22 199 LYS A CA 1
ATOM 1557 C C . LYS A 1 199 ? 40.638 -4.123 -43.939 1.00 60.22 199 LYS A C 1
ATOM 1559 O O . LYS A 1 199 ? 41.548 -3.763 -43.199 1.00 60.22 199 LYS A O 1
ATOM 1564 N N . GLU A 1 200 ? 40.574 -3.736 -45.211 1.00 56.28 200 GLU A N 1
ATOM 1565 C CA . GLU A 1 200 ? 41.536 -2.811 -45.816 1.00 56.28 200 GLU A CA 1
ATOM 1566 C C . GLU A 1 200 ? 41.185 -1.329 -45.573 1.00 56.28 200 GLU A C 1
ATOM 1568 O O . GLU A 1 200 ? 42.027 -0.463 -45.808 1.00 56.28 200 GLU A O 1
ATOM 1573 N N . VAL A 1 201 ? 39.972 -1.028 -45.092 1.00 56.91 201 VAL A N 1
ATOM 1574 C CA . VAL A 1 201 ? 39.528 0.314 -44.660 1.00 56.91 201 VAL A CA 1
ATOM 1575 C C . VAL A 1 201 ? 39.744 0.503 -43.150 1.00 56.91 201 VAL A C 1
ATOM 1577 O O . VAL A 1 201 ? 40.077 1.600 -42.706 1.00 56.91 201 VAL A O 1
ATOM 1580 N N . GLU A 1 202 ? 39.684 -0.587 -42.379 1.00 50.56 202 GLU A N 1
ATOM 1581 C CA . GLU A 1 202 ? 39.912 -0.638 -40.922 1.00 50.56 202 GLU A CA 1
ATOM 1582 C C . GLU A 1 202 ? 41.317 -0.148 -40.493 1.00 50.56 202 GLU A C 1
ATOM 1584 O O . GLU A 1 202 ? 41.530 0.262 -39.355 1.00 50.56 202 GLU A O 1
ATOM 1589 N N . GLY A 1 203 ? 42.291 -0.131 -41.413 1.00 45.59 203 GLY A N 1
ATOM 1590 C CA . GLY A 1 203 ? 43.658 0.353 -41.168 1.00 45.59 203 GLY A CA 1
ATOM 1591 C C . GLY A 1 203 ? 43.864 1.872 -41.278 1.00 45.59 203 GLY A C 1
ATOM 1592 O O . GLY A 1 203 ? 44.982 2.339 -41.061 1.00 45.59 203 GLY A O 1
ATOM 1593 N N . ILE A 1 204 ? 42.835 2.652 -41.639 1.00 48.91 204 ILE A N 1
ATOM 1594 C CA . ILE A 1 204 ? 42.922 4.116 -41.872 1.00 48.91 204 ILE A CA 1
ATOM 1595 C C . ILE A 1 204 ? 42.048 4.901 -40.869 1.00 48.91 204 ILE A C 1
ATOM 1597 O O . ILE A 1 204 ? 41.946 6.130 -40.915 1.00 48.91 204 ILE A O 1
ATOM 1601 N N . ASP A 1 205 ? 41.490 4.205 -39.878 1.00 43.66 205 ASP A N 1
ATOM 1602 C CA . ASP A 1 205 ? 40.462 4.693 -38.949 1.00 43.66 205 ASP A CA 1
ATOM 1603 C C . ASP A 1 205 ? 40.958 5.694 -37.878 1.00 43.66 205 ASP A C 1
ATOM 1605 O O . ASP A 1 205 ? 40.324 5.922 -36.855 1.00 43.66 205 ASP A O 1
ATOM 1609 N N . SER A 1 206 ? 42.103 6.345 -38.103 1.00 40.47 206 SER A N 1
ATOM 1610 C CA . SER A 1 206 ? 42.586 7.454 -37.267 1.00 40.47 206 SER A CA 1
ATOM 1611 C C . SER A 1 206 ? 42.259 8.842 -37.843 1.00 40.47 206 SER A C 1
ATOM 1613 O O . SER A 1 206 ? 42.582 9.842 -37.194 1.00 40.47 206 SER A O 1
ATOM 1615 N N . LYS A 1 207 ? 41.660 8.950 -39.041 1.00 41.59 207 LYS A N 1
ATOM 1616 C CA . LYS A 1 207 ? 41.431 10.260 -39.692 1.00 41.59 207 LYS A CA 1
ATOM 1617 C C . LYS A 1 207 ? 40.028 10.558 -40.227 1.00 41.59 207 LYS A C 1
ATOM 1619 O O . LYS A 1 207 ? 39.823 11.689 -40.656 1.00 41.59 207 LYS A O 1
ATOM 1624 N N . TYR A 1 208 ? 39.077 9.626 -40.184 1.00 44.84 208 TYR A N 1
ATOM 1625 C CA . TYR A 1 208 ? 37.763 9.821 -40.823 1.00 44.84 208 TYR A CA 1
ATOM 1626 C C . TYR A 1 208 ? 36.579 9.316 -39.987 1.00 44.84 208 TYR A C 1
ATOM 1628 O O . TYR A 1 208 ? 35.584 8.853 -40.534 1.00 44.84 208 TYR A O 1
ATOM 1636 N N . SER A 1 209 ? 36.654 9.435 -38.658 1.00 33.81 209 SER A N 1
ATOM 1637 C CA . SER A 1 209 ? 35.503 9.154 -37.783 1.00 33.81 209 SER A CA 1
ATOM 1638 C C . SER A 1 209 ? 34.420 10.241 -37.821 1.00 33.81 209 SER A C 1
ATOM 1640 O O . SER A 1 209 ? 33.366 10.066 -37.220 1.00 33.81 209 SER A O 1
ATOM 1642 N N . ASP A 1 210 ? 34.648 11.333 -38.551 1.00 38.47 210 ASP A N 1
ATOM 1643 C CA . ASP A 1 210 ? 33.637 12.347 -38.822 1.00 38.47 210 ASP A CA 1
ATOM 1644 C C . ASP A 1 210 ? 33.271 12.304 -40.306 1.00 38.47 210 ASP A C 1
ATOM 1646 O O . ASP A 1 210 ? 34.143 12.326 -41.172 1.00 38.47 210 ASP A O 1
ATOM 1650 N N . VAL A 1 211 ? 31.966 12.333 -40.579 1.00 39.47 211 VAL A N 1
ATOM 1651 C CA . VAL A 1 211 ? 31.300 12.307 -41.896 1.00 39.47 211 VAL A CA 1
ATOM 1652 C C . VAL A 1 211 ? 30.839 10.908 -42.335 1.00 39.47 211 VAL A C 1
ATOM 1654 O O . VAL A 1 211 ? 31.164 10.401 -43.405 1.00 39.47 211 VAL A O 1
ATOM 1657 N N . ILE A 1 212 ? 29.948 10.330 -41.527 1.00 32.56 212 ILE A N 1
ATOM 1658 C CA . ILE A 1 212 ? 28.780 9.615 -42.055 1.00 32.56 212 ILE A CA 1
ATOM 1659 C C . ILE A 1 212 ? 27.555 10.441 -41.639 1.00 32.56 212 ILE A C 1
ATOM 1661 O O . ILE A 1 212 ? 27.139 10.397 -40.482 1.00 32.56 212 ILE A O 1
ATOM 1665 N N . MET A 1 213 ? 27.031 11.241 -42.572 1.00 32.72 213 MET A N 1
ATOM 1666 C CA . MET A 1 213 ? 25.661 11.769 -42.547 1.00 32.72 213 MET A CA 1
ATOM 1667 C C . MET A 1 213 ? 24.883 11.140 -43.695 1.00 32.72 213 MET A C 1
ATOM 1669 O O . MET A 1 213 ? 25.458 11.064 -44.806 1.00 32.72 213 MET A O 1
#

InterPro domains:
  IPR008808 Powdery mildew resistance protein, RPW8 domain [PF05659] (4-128)
  IPR008808 Powdery mildew resistance protein, RPW8 domain [PS51153] (1-147)
  IPR027417 P-loop containing nucleoside triphosphate hydrolase [G3DSA:3.40.50.300] (143-213)
  IPR027417 P-loop containing nucleoside triphosphate hydrolase [SSF52540] (147-200)

Sequence (213 aa):
MAADLVGGAVFGELLKVIENVAQKALVFKTKLKQIQETLESNIPILDDIKQLDEELDRRNEEIEKLMEVIRNGKTLVLECSKIRWYHCWRRPKYTDKLIELERSIKQFFQTVMPAQIARDTREILLEVRGRKGSGSNGTIDGRDVSCAVPESLVNPVGLQVAIGELKMKLFKDGVSIVVLSAPPGCGKTTLARLLCHDKEVEGIDSKYSDVIM

Foldseek 3Di:
DPPPPLLLVLLVLLLVLLVVLLVQLVLCVVLSVLLNVLSVVCSVVVVVVVVVCVVVVDDDVLSVVLSVLSNVSSVLSVVSNVDDPPVVVCSVVSNVVSVVSSVVSCCCVVPVVVVVVVVVVVVVVVVVVVVPPDDDWDDDPNDTDPPPPPPDPDPPPPCPVVLVVVVVVCPDPPDLDDDDDDDPPPCSVVSVVVNVPDPVVVVVPPPNPPDDD

Secondary structure (DSSP, 8-state):
-----HHHHHHHHHHHHHHHHHHH-TTTHHHHHHHHHHHHHHHHHHHHHHHHHHHHT---HHHHHHHHHHHHHHHHHHHHTT--TT-GGGHHHHHHHHHHHHHHHHHIIIIIHHHHHHHHHHHHHHHHHHH------EEETTEEE-----------TT-HHHHHHHHHHHTSTT---------TTSSHHHHHHHHHT-TTTGGGTTS-SS---

pLDDT: mean 73.26, std 17.1, range [30.98, 95.25]

Radius of gyration: 32.88 Å; chains: 1; bounding box: 64×30×88 Å

=== Feature glossary ===
Annotated list of the representations used here:

Nearest PDB structures. The Foldseek neighbor list gives the closest experimentally determined structures in the PDB, ranked by structural alignment. TM-score near 1 means near-identical fold; near 0.3 means only rough topology match. This is how one finds what a novel AlphaFold prediction most resembles in the solved-structure universe.

Foldseek 3Di. Foldseek's 3Di representation compresses backbone geometry into a per-residue letter drawn from a learned twenty-state alphabet. It captures the tertiary interaction pattern around each residue — which residues are packed against it in space, regardless of where they are in sequence.

Radius of gyration, Cα contacts, bounding box. Radius of gyration (Rg) is the root-mean-square distance of Cα atoms from their centroid — a single number for overall size and compactness. A globular domain of N residues has Rg ≈ 2.2·N^0.38 Å; an extended or disordered chain has a much larger Rg. The Cα contact count is the number of residue pairs whose Cα atoms are within 8 Å and are more than four positions apart in sequence — a standard proxy for tertiary packing density. The bounding box is the smallest axis-aligned box enclosing all Cα atoms.

InterPro / GO / CATH / organism. The annotation block draws on four external resources. InterPro: which protein families and domains the sequence belongs to. GO: standardized terms for what the protein does, what process it participates in, and where in the cell it acts. CATH: which structural fold it has in the CATH hierarchy. Organism: the species of origin.

mmCIF coordinates. The mmCIF block holds the 3D Cartesian coordinates of each backbone atom (N, Cα, C, O) in ångströms. mmCIF is the PDB's canonical archive format — a tagged-loop text representation of the atomic model.

pLDDT. pLDDT is the predicted lDDT-Cα score: AlphaFold's confidence that the local environment of each residue (all inter-atomic distances within 15 Å) is correctly placed. It is a per-residue number between 0 and 100, with higher meaning more reliable.

Backbone torsions (φ/ψ). φ (phi) and ψ (psi) are the two rotatable backbone dihedrals per residue: φ is the C(i-1)–N–Cα–C torsion, ψ is the N–Cα–C–N(i+1) torsion, both in degrees on (−180°, 180°]. α-helical residues cluster near (−60°, −45°); β-strand residues near (−120°, +130°). A Ramachandran plot is simply a scatter of (φ, ψ) for every residue.

B-factor. For experimental (PDB) structures, the B-factor (temperature factor) quantifies the positional spread of each atom in the crystal — a combination of thermal vibration and static disorder — in units of Å². High B-factors mark flexible loops or poorly resolved regions; low B-factors mark the rigid, well-ordered core.

Secondary structure (3-state, P-SEA). SS3 is a coarse helix/strand/coil call (letters a/b/c) made by the P-SEA algorithm from inter-Cα distances and dihedrals. It is less detailed than DSSP but needs only Cα positions.

Predicted aligned error. Predicted aligned error is AlphaFold's pairwise confidence. Unlike pLDDT (per-residue), PAE is per-residue-pair and captures whether two parts of the structure are correctly placed relative to each other. Units are ångströms of expected positional error.

Solvent-accessible surface area. Solvent-accessible surface area (SASA) is the area in Å² traced out by the centre of a 1.4 Å probe sphere (a water molecule) rolled over the protein's van der Waals surface (Shrake–Rupley / Lee–Richards construction). Buried residues have near-zero SASA; fully exposed residues can exceed 200 Å². The total SASA scales roughly with the number of surface residues.

Secondary structure (8-state, DSSP). The SS8 string is DSSP's per-residue secondary-structure call. α-helix (H) means an i→i+4 H-bond ladder; β-strand (E) means the residue participates in a β-sheet; 3₁₀ (G) and π (I) are tighter and wider helices; T/S are turns/bends; '-' is loop.

Rendered structure images. Structure images are PyMOL renders from six orthogonal camera directions. Cartoon representation draws helices as coils and strands as arrows; sticks shows the backbone as bonds; surface shows the solvent-excluded envelope. Rainbow coloring maps sequence position to hue (blue→red, N→C); chain coloring assigns a distinct color per polypeptide.

Sequence. The amino-acid sequence is the protein's primary structure: the linear order of residues from the N-terminus to the C-terminus, written in one-letter code. Everything else here — the 3D coordinates, the secondary structure, the domain annotations — is ultimately a consequence of this string.

Contact-map, Ramachandran, and PAE plots. Three diagnostic plots accompany the record. The Cα contact map visualizes the tertiary structure as a 2D adjacency matrix (8 Å cutoff, sequence-local contacts suppressed). The Ramachandran plot shows the distribution of backbone (φ, ψ) torsions, with points in the α and β basins reflecting secondary structure content. The PAE plot shows AlphaFold's inter-residue confidence as a color matrix.